Protein AF-A0A9N9CMA2-F1 (afdb_monomer)

Solvent-accessible surface area (backbone atoms only — not comparable to full-atom values): 17263 Å² total; per-residue (Å²): 118,55,70,65,45,51,71,69,61,47,77,88,52,93,46,72,62,61,58,44,48,59,51,46,51,54,50,27,55,52,24,35,54,72,62,37,57,42,54,53,52,54,62,71,68,39,93,44,70,71,57,45,54,50,52,52,51,54,49,51,65,59,45,49,60,54,52,50,56,58,54,49,38,44,55,50,14,50,35,60,68,60,41,71,56,102,85,48,60,78,87,47,19,53,57,48,50,43,73,74,49,60,68,72,57,42,53,52,50,51,54,51,52,50,52,50,51,52,54,54,49,52,40,51,51,55,24,52,42,47,47,46,37,52,74,72,45,64,64,75,62,62,67,70,60,46,50,52,50,54,56,57,61,46,50,64,54,54,57,48,60,75,66,70,60,61,64,67,35,59,49,50,39,52,21,51,52,20,29,7,38,38,53,22,52,56,48,61,71,38,83,89,38,60,76,61,48,73,66,23,24,48,49,0,22,54,36,2,54,51,31,30,30,54,49,27,21,65,74,72,70,35,68,68,58,3,54,43,52,64,62,34,83,77,49,86,85,53,101,66,64,62,64,52,48,35,65,50,36,9,34,50,35,2,43,53,36,18,54,48,42,46,52,52,52,51,50,51,51,44,53,49,20,62,72,71,73,44,83,72,74,76,79,69,79,74,82,85,63,66,58,82,77,38,56,71,70,55,39,52,54,52,51,53,49,52,52,49,53,52,50,56,58,66,73,74,112

pLDDT: mean 84.32, std 12.14, range [39.25, 96.19]

Organism: NCBI:txid144539

Sequence (317 aa):
IDKHAIDESGLLKSTSLGWQLLYILAVAITFANFFHQGFWQRSFSSKNDRELYKSTIYASIMLFPTLFLIGVTGLLAVWAGLCCDENNVGAFAFFSLLAKLPDWVVGFVIILSVAMSCSAYDTLQSAMVSTMSNDLFQNKLPLSVIRITVFVINVPAVVLALKNVDVLRVFLIGDLVAAATMPPVMLGLADSLYFLNWFDSLIGSISGLLGIFIFGTIFYGNAKDGVNLIQLPDGLYIDDYSVLGAFIVAPVAAVLMTFGSFVARMGLLYVWAKYKREEFRFPEKQPLDSRKYAGEEFTMAAEESLRKDNVESSVVE

Mean predicted aligned error: 9.18 Å

InterPro domains:
  IPR038377 Sodium/glucose symporter superfamily [G3DSA:1.20.1730.10] (4-281)
  IPR050277 Sodium:Solute Symporter [PTHR48086] (15-276)

Foldseek 3Di:
DDPVLLVVVCPPPDDPLVVLCVVLVVLLVVLLCVVQQLNVVVLVPDPDPVRSVVVVVVCVVVVVVVCVVQVVLLVVLSSVVQADDPPGDSVCSNVSVLVPDDPVSNVVVVVVVVVVVVVVVVSNLVRQLCCCCCVVCNVVDDSVVSSVVSVVVCPVVVVVVVVVPDPQLVSLLSSLLSLQQRLLVVCCVDLVSLLQDPVLSVQLSVQLLVQQLVLQCVVVVHNVRSVCLSSVPVGSPDPDCSSSSSSVRRNVRSVVSSVVVSVVVLVVQVVVCVVVVHDRDRDDRDPPPPLVSDPPVVVVVVVVVVVVVVVVVVVVD

Radius of gyration: 25.38 Å; Cα contacts (8 Å, |Δi|>4): 264; chains: 1; bounding box: 70×38×87 Å

Secondary structure (DSSP, 8-state):
--HHHHHHH-TTS--HHHHHHHHHHHHHHHHHHHH-HHHHHHHHTSS-HHHHHHHHHHHHHHHHHHHHHHHHHHHHHHHTT-S-STT--GGGHHHHHHTTS-HHHHHHHHHHHHHHHHHHHHHHHHHHHHIIIIIISTT-S-HHHHHHHHHHHHHHHHHHHTTT--HHHHHHHHHHHHHHHHHHHHHTT-GGGTT--HHHHHHHHHHHHHHHHHHHHHHHSSHHHHHHHHT-TT-S--SSSHHHHHHHHHHHHHHHHHHHHHHHHHHHHHHHHHHHTPPP-PPP-----GGGTS-HHHHHHHHHHHHHHHHHHHT--

Structure (mmCIF, N/CA/C/O backbone):
data_AF-A0A9N9CMA2-F1
#
_entry.id   AF-A0A9N9CMA2-F1
#
loop_
_atom_site.group_PDB
_atom_site.id
_atom_site.type_symbol
_atom_site.label_atom_id
_atom_site.label_alt_id
_atom_site.label_comp_id
_atom_site.label_asym_id
_atom_site.label_entity_id
_atom_site.label_seq_id
_atom_site.pdbx_PDB_ins_code
_atom_site.Cartn_x
_atom_site.Cartn_y
_atom_site.Cartn_z
_atom_site.occupancy
_atom_site.B_iso_or_equiv
_atom_site.auth_seq_id
_atom_site.auth_comp_id
_atom_site.auth_asym_id
_atom_site.auth_atom_id
_atom_site.pdbx_PDB_model_num
ATOM 1 N N . ILE A 1 1 ? 23.825 6.738 -28.702 1.00 62.22 1 ILE A N 1
ATOM 2 C CA . ILE A 1 1 ? 22.383 7.035 -28.561 1.00 62.22 1 ILE A CA 1
ATOM 3 C C . ILE A 1 1 ? 22.010 7.888 -29.752 1.00 62.22 1 ILE A C 1
ATOM 5 O O . ILE A 1 1 ? 22.639 8.926 -29.945 1.00 62.22 1 ILE A O 1
ATOM 9 N N . ASP A 1 2 ? 21.098 7.398 -30.582 1.00 67.56 2 ASP A N 1
ATOM 10 C CA . ASP A 1 2 ? 20.570 8.175 -31.697 1.00 67.56 2 ASP A CA 1
ATOM 11 C C . ASP A 1 2 ? 19.656 9.278 -31.142 1.00 67.56 2 ASP A C 1
ATOM 13 O O . ASP A 1 2 ? 18.797 9.011 -30.304 1.00 67.56 2 ASP A O 1
ATOM 17 N N . LYS A 1 3 ? 19.870 10.531 -31.557 1.00 73.19 3 LYS A N 1
ATOM 18 C CA . LYS A 1 3 ? 19.060 11.663 -31.086 1.00 73.19 3 LYS A CA 1
ATOM 19 C C . LYS A 1 3 ? 17.650 11.633 -31.675 1.00 73.19 3 LYS A C 1
ATOM 21 O O . LYS A 1 3 ? 16.733 12.112 -31.018 1.00 73.19 3 LYS A O 1
ATOM 26 N N . HIS A 1 4 ? 17.465 11.029 -32.850 1.00 70.44 4 HIS A N 1
ATOM 27 C CA . HIS A 1 4 ? 16.141 10.864 -33.450 1.00 70.44 4 HIS A CA 1
ATOM 28 C C . HIS A 1 4 ? 15.263 9.902 -32.640 1.00 70.44 4 HIS A C 1
ATOM 30 O O . HIS A 1 4 ? 14.090 10.192 -32.418 1.00 70.44 4 HIS A O 1
ATOM 36 N N . ALA A 1 5 ? 15.853 8.844 -32.073 1.00 70.00 5 ALA A N 1
ATOM 37 C CA . ALA A 1 5 ? 15.146 7.903 -31.202 1.00 70.00 5 ALA A CA 1
ATOM 38 C C . ALA A 1 5 ? 14.601 8.558 -29.915 1.00 70.00 5 ALA A C 1
ATOM 40 O O . ALA A 1 5 ? 13.604 8.100 -29.360 1.00 70.00 5 ALA A O 1
ATOM 41 N N . ILE A 1 6 ? 15.221 9.645 -29.438 1.00 75.56 6 ILE A N 1
ATOM 42 C CA . ILE A 1 6 ? 14.747 10.382 -28.257 1.00 75.56 6 ILE A CA 1
ATOM 43 C C . ILE A 1 6 ? 13.432 11.099 -28.580 1.00 75.56 6 ILE A C 1
ATOM 45 O O . ILE A 1 6 ? 12.447 10.925 -27.857 1.00 75.56 6 ILE A O 1
ATOM 49 N N . ASP A 1 7 ? 13.397 11.855 -29.678 1.00 74.00 7 ASP A N 1
ATOM 50 C CA . ASP A 1 7 ? 12.218 12.630 -30.082 1.00 74.00 7 ASP A CA 1
ATOM 51 C C . ASP A 1 7 ? 11.064 11.733 -30.565 1.00 74.00 7 ASP A C 1
ATOM 53 O O . ASP A 1 7 ? 9.896 12.026 -30.280 1.00 74.00 7 ASP A O 1
ATOM 57 N N . GLU A 1 8 ? 11.383 10.619 -31.234 1.00 74.56 8 GLU A N 1
ATOM 58 C CA . GLU A 1 8 ? 10.409 9.615 -31.686 1.00 74.56 8 GLU A CA 1
ATOM 59 C C . GLU A 1 8 ? 9.805 8.812 -30.529 1.00 74.56 8 GLU A C 1
ATOM 61 O O . GLU A 1 8 ? 8.614 8.510 -30.565 1.00 74.56 8 GLU A O 1
ATOM 66 N N . SER A 1 9 ? 10.575 8.530 -29.468 1.00 74.00 9 SER A N 1
ATOM 67 C CA . SER A 1 9 ? 10.080 7.748 -28.323 1.00 74.00 9 SER A CA 1
ATOM 68 C C . SER A 1 9 ? 8.903 8.400 -27.593 1.00 74.00 9 SER A C 1
ATOM 70 O O . SER A 1 9 ? 8.149 7.721 -26.902 1.00 74.00 9 SER A O 1
ATOM 72 N N . GLY A 1 10 ? 8.768 9.730 -27.673 1.00 77.62 10 GLY A N 1
ATOM 73 C CA . GLY A 1 10 ? 7.720 10.473 -26.971 1.00 77.62 10 GLY A CA 1
ATOM 74 C C . GLY A 1 10 ? 7.803 10.426 -25.437 1.00 77.62 10 GLY A C 1
ATOM 75 O O . GLY A 1 10 ? 6.968 11.044 -24.786 1.00 77.62 10 GLY A O 1
ATOM 76 N N . LEU A 1 11 ? 8.815 9.777 -24.849 1.00 78.88 11 LEU A N 1
ATOM 77 C CA . LEU A 1 11 ? 8.939 9.551 -23.399 1.00 78.88 11 LEU A CA 1
ATOM 78 C C . LEU A 1 11 ? 9.137 10.837 -22.583 1.00 78.88 11 LEU A C 1
ATOM 80 O O . LEU A 1 11 ? 8.865 10.861 -21.386 1.00 78.88 11 LEU A O 1
ATOM 84 N N . LEU A 1 12 ? 9.607 11.910 -23.225 1.00 81.94 12 LEU A N 1
ATOM 85 C CA . LEU A 1 12 ? 9.755 13.235 -22.610 1.00 81.94 12 LEU A CA 1
ATOM 86 C C . LEU A 1 12 ? 8.483 14.091 -22.718 1.00 81.94 12 LEU A C 1
ATOM 88 O O . LEU A 1 12 ? 8.422 15.179 -22.144 1.00 81.94 12 LEU A O 1
ATOM 92 N N . LYS A 1 13 ? 7.478 13.640 -23.476 1.00 83.88 13 LYS A N 1
ATOM 93 C CA . LYS A 1 13 ? 6.216 14.363 -23.649 1.00 83.88 13 LYS A CA 1
ATOM 94 C C . LYS A 1 13 ? 5.262 14.014 -22.512 1.00 83.88 13 LYS A C 1
ATOM 96 O O . LYS A 1 13 ? 5.293 12.923 -21.951 1.00 83.88 13 LYS A O 1
ATOM 101 N N . SER A 1 14 ? 4.382 14.954 -22.184 1.00 83.75 14 SER A N 1
ATOM 102 C CA . SER A 1 14 ? 3.327 14.699 -21.208 1.00 83.75 14 SER A CA 1
ATOM 103 C C . SER A 1 14 ? 2.318 13.701 -21.778 1.00 83.75 14 SER A C 1
ATOM 105 O O . SER A 1 14 ? 1.803 13.897 -22.878 1.00 83.75 14 SER A O 1
ATOM 107 N N . THR A 1 15 ? 2.028 12.649 -21.017 1.00 85.56 15 THR A N 1
ATOM 108 C CA . THR A 1 15 ? 1.013 11.644 -21.346 1.00 85.56 15 THR A CA 1
ATOM 109 C C . THR A 1 15 ? -0.016 11.573 -20.224 1.00 85.56 15 THR A C 1
ATOM 111 O O . THR A 1 15 ? 0.307 11.824 -19.060 1.00 85.56 15 THR A O 1
ATOM 114 N N . SER A 1 16 ? -1.269 11.233 -20.554 1.00 84.19 16 SER A N 1
ATOM 115 C CA . SER A 1 16 ? -2.290 11.036 -19.516 1.00 84.19 16 SER A CA 1
ATOM 116 C C . SER A 1 16 ? -1.855 9.931 -18.557 1.00 84.19 16 SER A C 1
ATOM 118 O O . SER A 1 16 ? -1.875 10.156 -17.352 1.00 84.19 16 SER A O 1
ATOM 120 N N . LEU A 1 17 ? -1.365 8.807 -19.089 1.00 84.19 17 LEU A N 1
ATOM 121 C CA . LEU A 1 17 ? -0.842 7.689 -18.310 1.00 84.19 17 LEU A CA 1
ATOM 122 C C . LEU A 1 17 ? 0.245 8.127 -17.317 1.00 84.19 17 LEU A C 1
ATOM 124 O O . LEU A 1 17 ? 0.164 7.780 -16.146 1.00 84.19 17 LEU A O 1
ATOM 128 N N . GLY A 1 18 ? 1.210 8.960 -17.727 1.00 85.12 18 GLY A N 1
ATOM 129 C CA . GLY A 1 18 ? 2.258 9.460 -16.829 1.00 85.12 18 GLY A CA 1
ATOM 130 C C . GLY A 1 18 ? 1.708 10.202 -15.605 1.00 85.12 18 GLY A C 1
ATOM 131 O O . GLY A 1 18 ? 2.177 9.988 -14.487 1.00 85.12 18 GLY A O 1
ATOM 132 N N . TRP A 1 19 ? 0.666 11.018 -15.787 1.00 87.88 19 TRP A N 1
ATOM 133 C CA . TRP A 1 19 ? -0.013 11.688 -14.673 1.00 87.88 19 TRP A CA 1
ATOM 134 C C . TRP A 1 19 ? -0.803 10.722 -13.790 1.00 87.88 19 TRP A C 1
ATOM 136 O O . TRP A 1 19 ? -0.801 10.879 -12.569 1.00 87.88 19 TRP A O 1
ATOM 146 N N . GLN A 1 20 ? -1.446 9.711 -14.383 1.00 89.50 20 GLN A N 1
ATOM 147 C CA . GLN A 1 20 ? -2.133 8.670 -13.616 1.00 89.50 20 GLN A CA 1
ATOM 148 C C . GLN A 1 20 ? -1.145 7.896 -12.737 1.00 89.50 20 GLN A C 1
ATOM 150 O O . GLN A 1 20 ? -1.389 7.729 -11.545 1.00 89.50 20 GLN A O 1
ATOM 155 N N . LEU A 1 21 ? 0.001 7.495 -13.295 1.00 87.38 21 LEU A N 1
ATOM 156 C CA . LEU A 1 21 ? 1.060 6.781 -12.579 1.00 87.38 21 LEU A CA 1
ATOM 157 C C . LEU A 1 21 ? 1.616 7.591 -11.407 1.00 87.38 21 LEU A C 1
ATOM 159 O O . LEU A 1 21 ? 1.861 7.025 -10.346 1.00 87.38 21 LEU A O 1
ATOM 163 N N . LEU A 1 22 ? 1.779 8.908 -11.571 1.00 90.00 22 LEU A N 1
ATOM 164 C CA . LEU A 1 22 ? 2.262 9.786 -10.503 1.00 90.00 22 LEU A CA 1
ATOM 165 C C . LEU A 1 22 ? 1.341 9.744 -9.275 1.00 90.00 22 LEU A C 1
ATOM 167 O O . LEU A 1 22 ? 1.828 9.733 -8.145 1.00 90.00 22 LEU A O 1
ATOM 171 N N . TYR A 1 23 ? 0.025 9.666 -9.489 1.00 90.81 23 TYR A N 1
ATOM 172 C CA . TYR A 1 23 ? -0.939 9.473 -8.408 1.00 90.81 23 TYR A CA 1
ATOM 173 C C . TYR A 1 23 ? -0.953 8.027 -7.895 1.00 90.81 23 TYR A C 1
ATOM 175 O O . TYR A 1 23 ? -0.784 7.806 -6.695 1.00 90.81 23 TYR A O 1
ATOM 183 N N . ILE A 1 24 ? -1.133 7.047 -8.791 1.00 90.94 24 ILE A N 1
ATOM 184 C CA . ILE A 1 24 ? -1.293 5.628 -8.440 1.00 90.94 24 ILE A CA 1
ATOM 185 C C . ILE A 1 24 ? -0.098 5.144 -7.622 1.00 90.94 24 ILE A C 1
ATOM 187 O O . ILE A 1 24 ? -0.291 4.602 -6.540 1.00 90.94 24 ILE A O 1
ATOM 191 N N . LEU A 1 25 ? 1.130 5.394 -8.088 1.00 90.00 25 LEU A N 1
ATOM 192 C CA . LEU A 1 25 ? 2.344 4.946 -7.404 1.00 90.00 25 LEU A CA 1
ATOM 193 C C . LEU A 1 25 ? 2.514 5.622 -6.044 1.00 90.00 25 LEU A C 1
ATOM 195 O O . LEU A 1 25 ? 2.912 4.963 -5.089 1.00 90.00 25 LEU A O 1
ATOM 199 N N . ALA A 1 26 ? 2.185 6.911 -5.921 1.00 92.12 26 ALA A N 1
ATOM 200 C CA . ALA A 1 26 ? 2.264 7.602 -4.638 1.00 92.12 26 ALA A CA 1
ATOM 201 C C . ALA A 1 26 ? 1.298 6.989 -3.614 1.00 92.12 26 ALA A C 1
ATOM 203 O O . ALA A 1 26 ? 1.696 6.719 -2.480 1.00 92.12 26 ALA A O 1
ATOM 204 N N . VAL A 1 27 ? 0.053 6.720 -4.016 1.00 92.19 27 VAL A N 1
ATOM 205 C CA . VAL A 1 27 ? -0.958 6.084 -3.160 1.00 92.19 27 VAL A CA 1
ATOM 206 C C . VAL A 1 27 ? -0.557 4.648 -2.814 1.00 92.19 27 VAL A C 1
ATOM 208 O O . VAL A 1 27 ? -0.531 4.292 -1.635 1.00 92.19 27 VAL A O 1
ATOM 211 N N . ALA A 1 28 ? -0.194 3.858 -3.825 1.00 92.00 28 ALA A N 1
ATOM 212 C CA . ALA A 1 28 ? 0.232 2.468 -3.709 1.00 92.00 28 ALA A CA 1
ATOM 213 C C . ALA A 1 28 ? 1.400 2.314 -2.729 1.00 92.00 28 ALA A C 1
ATOM 215 O O . ALA A 1 28 ? 1.257 1.666 -1.696 1.00 92.00 28 ALA A O 1
ATOM 216 N N . ILE A 1 29 ? 2.519 2.997 -2.992 1.00 91.31 29 ILE A N 1
ATOM 217 C CA . ILE A 1 29 ? 3.733 2.922 -2.171 1.00 91.31 29 ILE A CA 1
ATOM 218 C C . ILE A 1 29 ? 3.452 3.401 -0.744 1.00 91.31 29 ILE A C 1
ATOM 220 O O . ILE A 1 29 ? 3.931 2.796 0.214 1.00 91.31 29 ILE A O 1
ATOM 224 N N . THR A 1 30 ? 2.665 4.468 -0.572 1.00 92.94 30 THR A N 1
ATOM 225 C CA . THR A 1 30 ? 2.339 4.989 0.763 1.00 92.94 30 THR A CA 1
ATOM 226 C C . THR A 1 30 ? 1.597 3.948 1.594 1.00 92.94 30 THR A C 1
ATOM 228 O O . THR A 1 30 ? 2.048 3.600 2.686 1.00 92.94 30 THR A O 1
ATOM 231 N N . PHE A 1 31 ? 0.485 3.412 1.087 1.00 93.81 31 PHE A N 1
ATOM 232 C CA . PHE A 1 31 ? -0.314 2.459 1.854 1.00 93.81 31 PHE A CA 1
ATOM 233 C C . PHE A 1 31 ? 0.348 1.086 1.968 1.00 93.81 31 PHE A C 1
ATOM 235 O O . PHE A 1 31 ? 0.239 0.465 3.024 1.00 93.81 31 PHE A O 1
ATOM 242 N N . ALA A 1 32 ? 1.098 0.642 0.959 1.00 92.75 32 ALA A N 1
ATOM 243 C CA . ALA A 1 32 ? 1.895 -0.579 1.041 1.00 92.75 32 ALA A CA 1
ATOM 244 C C . ALA A 1 32 ? 2.974 -0.483 2.132 1.00 92.75 32 ALA A C 1
ATOM 246 O O . ALA A 1 32 ? 3.137 -1.414 2.922 1.00 92.75 32 ALA A O 1
ATOM 247 N N . ASN A 1 33 ? 3.656 0.663 2.252 1.00 92.19 33 ASN A N 1
ATOM 248 C CA . ASN A 1 33 ? 4.622 0.889 3.330 1.00 92.19 33 ASN A CA 1
ATOM 249 C C . ASN A 1 33 ? 3.955 0.872 4.714 1.00 92.19 33 ASN A C 1
ATOM 251 O O . ASN A 1 33 ? 4.509 0.284 5.641 1.00 92.19 33 ASN A O 1
ATOM 255 N N . PHE A 1 34 ? 2.761 1.460 4.856 1.00 92.00 34 PHE A N 1
ATOM 256 C CA . PHE A 1 34 ? 1.993 1.388 6.106 1.00 92.00 34 PHE A CA 1
ATOM 257 C C . PHE A 1 34 ? 1.488 -0.023 6.425 1.00 92.00 34 PHE A C 1
ATOM 259 O O . PHE A 1 34 ? 1.388 -0.376 7.597 1.00 92.00 34 PHE A O 1
ATOM 266 N N . PHE A 1 35 ? 1.203 -0.839 5.411 1.00 91.62 35 PHE A N 1
ATOM 267 C CA . PHE A 1 35 ? 0.798 -2.233 5.587 1.00 91.62 35 PHE A CA 1
ATOM 268 C C . PHE A 1 35 ? 1.957 -3.125 6.065 1.00 91.62 35 PHE A C 1
ATOM 270 O O . PHE A 1 35 ? 1.752 -4.158 6.703 1.00 91.62 35 PHE A O 1
ATOM 277 N N . HIS A 1 36 ? 3.199 -2.743 5.767 1.00 91.12 36 HIS A N 1
ATOM 278 C CA . HIS A 1 36 ? 4.358 -3.596 5.979 1.00 91.12 36 HIS A CA 1
ATOM 279 C C . HIS A 1 36 ? 4.860 -3.575 7.437 1.00 91.12 36 HIS A C 1
ATOM 281 O O . HIS A 1 36 ? 5.634 -2.704 7.842 1.00 91.12 36 HIS A O 1
ATOM 287 N N . GLN A 1 37 ? 4.532 -4.617 8.212 1.00 92.12 37 GLN A N 1
ATOM 288 C CA . GLN A 1 37 ? 4.923 -4.749 9.628 1.00 92.12 37 GLN A CA 1
ATOM 289 C C . GLN A 1 37 ? 6.434 -4.587 9.884 1.00 92.12 37 GLN A C 1
ATOM 291 O O . GLN A 1 37 ? 6.845 -4.010 10.890 1.00 92.12 37 GLN A O 1
ATOM 296 N N . GLY A 1 38 ? 7.289 -5.042 8.963 1.00 92.75 38 GLY A N 1
ATOM 297 C CA . GLY A 1 38 ? 8.744 -4.889 9.097 1.00 92.75 38 GLY A CA 1
ATOM 298 C C . GLY A 1 38 ? 9.223 -3.430 9.185 1.00 92.75 38 GLY A C 1
ATOM 299 O O . GLY A 1 38 ? 10.224 -3.159 9.845 1.00 92.75 38 GLY A O 1
ATOM 300 N N . PHE A 1 39 ? 8.511 -2.471 8.580 1.00 91.88 39 PHE A N 1
ATOM 301 C CA . PHE A 1 39 ? 8.859 -1.053 8.713 1.00 91.88 39 PHE A CA 1
ATOM 302 C C . PHE A 1 39 ? 8.415 -0.484 10.055 1.00 91.88 39 PHE A C 1
ATOM 304 O O . PHE A 1 39 ? 9.189 0.238 10.682 1.00 91.88 39 PHE A O 1
ATOM 311 N N . TRP A 1 40 ? 7.246 -0.889 10.554 1.00 91.94 40 TRP A N 1
ATOM 312 C CA . TRP A 1 40 ? 6.811 -0.553 11.910 1.00 91.94 40 TRP A CA 1
ATOM 313 C C . TRP A 1 40 ? 7.804 -1.031 12.963 1.00 91.94 40 TRP A C 1
ATOM 315 O O . TRP A 1 40 ? 8.195 -0.251 13.826 1.00 91.94 40 TRP A O 1
ATOM 325 N N . GLN A 1 41 ? 8.293 -2.268 12.856 1.00 92.44 41 GLN A N 1
ATOM 326 C CA . GLN A 1 41 ? 9.318 -2.790 13.764 1.00 92.44 41 GLN A CA 1
ATOM 327 C C . GLN A 1 41 ? 10.580 -1.921 13.779 1.00 92.44 41 GLN A C 1
ATOM 329 O O . GLN A 1 41 ? 11.098 -1.613 14.849 1.00 92.44 41 GLN A O 1
ATOM 334 N N . ARG A 1 42 ? 11.055 -1.478 12.607 1.00 91.56 42 ARG A N 1
ATOM 335 C CA . ARG A 1 42 ? 12.217 -0.582 12.513 1.00 91.56 42 ARG A CA 1
ATOM 336 C C . ARG A 1 42 ? 11.936 0.766 13.171 1.00 91.56 42 ARG A C 1
ATOM 338 O O . ARG A 1 42 ? 12.769 1.233 13.946 1.00 91.56 42 ARG A O 1
ATOM 345 N N . SER A 1 43 ? 10.763 1.349 12.933 1.00 91.88 43 SER A N 1
ATOM 346 C CA . SER A 1 43 ? 10.367 2.615 13.556 1.00 91.88 43 SER A CA 1
ATOM 347 C C . SER A 1 43 ? 10.254 2.503 15.077 1.00 91.88 43 SER A C 1
ATOM 349 O O . SER A 1 43 ? 10.801 3.344 15.788 1.00 91.88 43 SER A O 1
ATOM 351 N N . PHE A 1 44 ? 9.636 1.439 15.595 1.00 89.62 44 PHE A N 1
ATOM 352 C CA . PHE A 1 44 ? 9.505 1.205 17.038 1.00 89.62 44 PHE A CA 1
ATOM 353 C C . PHE A 1 44 ? 10.814 0.785 17.715 1.00 89.62 44 PHE A C 1
ATOM 355 O O . PHE A 1 44 ? 10.981 1.015 18.907 1.00 89.62 44 PHE A O 1
ATOM 362 N N . SER A 1 45 ? 11.769 0.222 16.969 1.00 90.44 45 SER A N 1
ATOM 363 C CA . SER A 1 45 ? 13.123 -0.061 17.469 1.00 90.44 45 SER A CA 1
ATOM 364 C C . SER A 1 45 ? 14.033 1.173 17.524 1.00 90.44 45 SER A C 1
ATOM 366 O O . SER A 1 45 ? 15.177 1.083 17.976 1.00 90.44 45 SER A O 1
ATOM 368 N N . SER A 1 46 ? 13.561 2.325 17.038 1.00 91.44 46 SER A N 1
ATOM 369 C CA . SER A 1 46 ? 14.340 3.558 17.062 1.00 91.44 46 SER A CA 1
ATOM 370 C C . SER A 1 46 ? 14.556 4.051 18.495 1.00 91.44 46 SER A C 1
ATOM 372 O O . SER A 1 46 ? 13.720 3.889 19.380 1.00 91.44 46 SER A O 1
ATOM 374 N N . LYS A 1 47 ? 15.712 4.677 18.738 1.00 89.81 47 LYS A N 1
ATOM 375 C CA . LYS A 1 47 ? 16.095 5.145 20.078 1.00 89.81 47 LYS A CA 1
ATOM 376 C C . LYS A 1 47 ? 15.146 6.218 20.629 1.00 89.81 47 LYS A C 1
ATOM 378 O O . LYS A 1 47 ? 14.944 6.291 21.836 1.00 89.81 47 LYS A O 1
ATOM 383 N N . ASN A 1 48 ? 14.684 7.117 19.765 1.00 94.25 48 ASN A N 1
ATOM 384 C CA . ASN A 1 48 ? 13.730 8.184 20.060 1.00 94.25 48 ASN A CA 1
ATOM 385 C C . ASN A 1 48 ? 13.228 8.806 18.748 1.00 94.25 48 ASN A C 1
ATOM 387 O O . ASN A 1 48 ? 13.859 8.653 17.698 1.00 94.25 48 ASN A O 1
ATOM 391 N N . ASP A 1 49 ? 12.158 9.595 18.841 1.00 93.94 49 ASP A N 1
ATOM 392 C CA . ASP A 1 49 ? 11.522 10.251 17.695 1.00 93.94 49 ASP A CA 1
ATOM 393 C C . ASP A 1 49 ? 12.500 11.105 16.884 1.00 93.94 49 ASP A C 1
ATOM 395 O O . ASP A 1 49 ? 12.493 11.084 15.655 1.00 93.94 49 ASP A O 1
ATOM 399 N N . ARG A 1 50 ? 13.403 11.837 17.548 1.00 95.50 50 ARG A N 1
ATOM 400 C CA . ARG A 1 50 ? 14.370 12.702 16.858 1.00 95.50 50 ARG A CA 1
ATOM 401 C C . ARG A 1 50 ? 15.290 11.901 15.937 1.00 95.50 50 ARG A C 1
ATOM 403 O O . ARG A 1 50 ? 15.562 12.342 14.820 1.00 95.50 50 ARG A O 1
ATOM 410 N N . GLU A 1 51 ? 15.789 10.760 16.399 1.00 95.12 51 GLU A N 1
ATOM 411 C CA . GLU A 1 51 ? 16.633 9.880 15.590 1.00 95.12 51 GLU A CA 1
ATOM 412 C C . GLU A 1 51 ? 15.822 9.153 14.506 1.00 95.12 51 GLU A C 1
ATOM 414 O O . GLU A 1 51 ? 16.322 8.980 13.392 1.00 95.12 51 GLU A O 1
ATOM 419 N N . LEU A 1 52 ? 14.549 8.828 14.761 1.00 94.38 52 LEU A N 1
ATOM 420 C CA . LEU A 1 52 ? 13.634 8.301 13.743 1.00 94.38 52 LEU A CA 1
ATOM 421 C C . LEU A 1 52 ? 13.433 9.288 12.580 1.00 94.38 52 LEU A C 1
ATOM 423 O O . LEU A 1 52 ? 13.611 8.924 11.416 1.00 94.38 52 LEU A O 1
ATOM 427 N N . TYR A 1 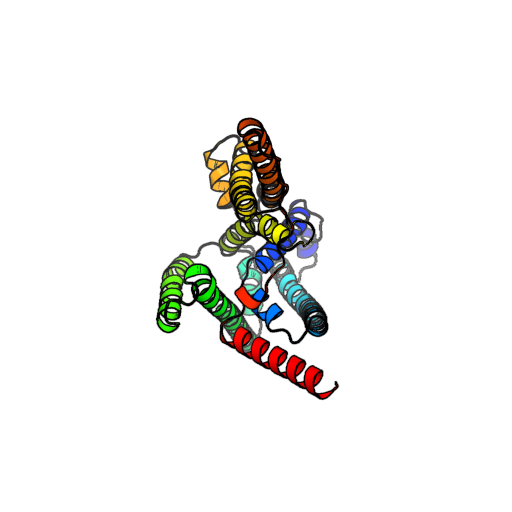53 ? 13.139 10.558 12.872 1.00 95.56 53 TYR A N 1
ATOM 428 C CA . TYR A 1 53 ? 12.965 11.579 11.834 1.00 95.56 53 TYR A CA 1
ATOM 429 C C . TYR A 1 53 ? 14.251 11.811 11.037 1.00 95.56 53 TYR A C 1
ATOM 431 O O . TYR A 1 53 ? 14.226 11.817 9.806 1.00 95.56 53 TYR A O 1
ATOM 439 N N . LYS A 1 54 ? 15.395 11.961 11.718 1.00 95.81 54 LYS A N 1
ATOM 440 C CA . LYS A 1 54 ? 16.687 12.153 11.040 1.00 95.81 54 LYS A CA 1
ATOM 441 C C . LYS A 1 54 ? 17.033 10.977 10.134 1.00 95.81 54 LYS A C 1
ATOM 443 O O . LYS A 1 54 ? 17.388 11.195 8.980 1.00 95.81 54 LYS A O 1
ATOM 448 N N . SER A 1 55 ? 16.942 9.748 10.643 1.00 94.19 55 SER A N 1
ATOM 449 C CA . SER A 1 55 ? 17.273 8.545 9.869 1.00 94.19 55 SER A CA 1
ATOM 450 C C . SER A 1 55 ? 16.375 8.394 8.642 1.00 94.19 55 SER A C 1
ATOM 452 O O . SER A 1 55 ? 16.884 8.108 7.561 1.00 94.19 55 SER A O 1
ATOM 454 N N . THR A 1 56 ? 15.080 8.694 8.766 1.00 93.00 56 THR A N 1
ATOM 455 C CA . THR A 1 56 ? 14.134 8.684 7.639 1.00 93.00 56 THR A CA 1
ATOM 456 C C . THR A 1 56 ? 14.498 9.723 6.571 1.00 93.00 56 THR A C 1
ATOM 458 O O . THR A 1 56 ? 14.480 9.416 5.377 1.00 93.00 56 THR A O 1
ATOM 461 N N . ILE A 1 57 ? 14.893 10.937 6.975 1.00 95.88 57 ILE A N 1
ATOM 462 C CA . ILE A 1 57 ? 15.346 11.986 6.045 1.00 95.88 57 ILE A CA 1
ATOM 463 C C . ILE A 1 57 ? 16.630 11.556 5.329 1.00 95.88 57 ILE A C 1
ATOM 465 O O . ILE A 1 57 ? 16.698 11.630 4.102 1.00 95.88 57 ILE A O 1
ATOM 469 N N . TYR A 1 58 ? 17.631 11.065 6.065 1.00 95.50 58 TYR A N 1
ATOM 470 C CA . TYR A 1 58 ? 18.880 10.588 5.465 1.00 95.50 58 TYR A CA 1
ATOM 471 C C . TYR A 1 58 ? 18.644 9.424 4.498 1.00 95.50 58 TYR A C 1
ATOM 473 O O . TYR A 1 58 ? 19.190 9.433 3.395 1.00 95.50 58 TYR A O 1
ATOM 481 N N . ALA A 1 59 ? 17.797 8.462 4.871 1.00 92.88 59 ALA A N 1
ATOM 482 C CA . ALA A 1 59 ? 17.422 7.352 4.002 1.00 92.88 59 ALA A CA 1
ATOM 483 C C . ALA A 1 59 ? 16.736 7.848 2.721 1.00 92.88 59 ALA A C 1
ATOM 485 O O . ALA A 1 59 ? 17.098 7.409 1.634 1.00 92.88 59 ALA A O 1
ATOM 486 N N . SER A 1 60 ? 15.816 8.811 2.826 1.00 92.12 60 SER A N 1
ATOM 487 C CA . SER A 1 60 ? 15.109 9.384 1.670 1.00 92.12 60 SER A CA 1
ATOM 488 C C . SER A 1 60 ? 16.059 10.107 0.708 1.00 92.12 60 SER A C 1
ATOM 490 O O . SER A 1 60 ? 15.978 9.912 -0.504 1.00 92.12 60 SER A O 1
ATOM 492 N N . ILE A 1 61 ? 17.000 10.895 1.243 1.00 96.19 61 ILE A N 1
ATOM 493 C CA . ILE A 1 61 ? 18.014 11.608 0.449 1.00 96.19 61 ILE A CA 1
ATOM 494 C C . ILE A 1 61 ? 18.934 10.628 -0.282 1.00 96.19 61 ILE A C 1
ATOM 496 O O . ILE A 1 61 ? 19.296 10.887 -1.424 1.00 96.19 61 ILE A O 1
ATOM 500 N N . MET A 1 62 ? 19.309 9.515 0.354 1.00 94.31 62 MET A N 1
ATOM 501 C CA . MET A 1 62 ? 20.165 8.497 -0.266 1.00 94.31 62 MET A CA 1
ATOM 502 C C . MET A 1 62 ? 19.405 7.628 -1.271 1.00 94.31 62 MET A C 1
ATOM 504 O O . MET A 1 62 ? 19.965 7.241 -2.293 1.00 94.31 62 MET A O 1
ATOM 508 N N . LEU A 1 63 ? 18.126 7.350 -1.015 1.00 92.31 63 LEU A N 1
ATOM 509 C CA . LEU A 1 63 ? 17.289 6.524 -1.880 1.00 92.31 63 LEU A CA 1
ATOM 510 C C . LEU A 1 63 ? 16.947 7.229 -3.198 1.00 92.31 63 LEU A C 1
ATOM 512 O O . LEU A 1 63 ? 16.963 6.595 -4.252 1.00 92.31 63 LEU A O 1
ATOM 516 N N . PHE A 1 64 ? 16.670 8.536 -3.155 1.00 92.25 64 PHE A N 1
ATOM 517 C CA . PHE A 1 64 ? 16.294 9.318 -4.335 1.00 92.25 64 PHE A CA 1
ATOM 518 C C . PHE A 1 64 ? 17.278 9.195 -5.518 1.00 92.25 64 PHE A C 1
ATOM 520 O O . PHE A 1 64 ? 16.832 8.801 -6.597 1.00 92.25 64 PHE A O 1
ATOM 527 N N . PRO A 1 65 ? 18.593 9.471 -5.379 1.00 93.06 65 PRO A N 1
ATOM 528 C CA . PRO A 1 65 ? 19.530 9.358 -6.493 1.00 93.06 65 PRO A CA 1
ATOM 529 C C . PRO A 1 65 ? 19.660 7.917 -6.989 1.00 93.06 65 PRO A C 1
ATOM 531 O O . PRO A 1 65 ? 19.778 7.705 -8.191 1.00 93.06 65 PRO A O 1
ATOM 534 N N . THR A 1 66 ? 19.590 6.918 -6.105 1.00 89.88 66 THR A N 1
ATOM 535 C CA . THR A 1 66 ? 19.633 5.507 -6.509 1.00 89.88 66 THR A CA 1
ATOM 536 C C . THR A 1 66 ? 18.432 5.141 -7.377 1.00 89.88 66 THR A C 1
ATOM 538 O O . THR A 1 66 ? 18.613 4.599 -8.467 1.00 89.88 66 THR A O 1
ATOM 541 N N . LEU A 1 67 ? 17.214 5.482 -6.943 1.00 90.38 67 LEU A N 1
ATOM 542 C CA . LEU A 1 67 ? 15.999 5.231 -7.720 1.00 90.38 67 LEU A CA 1
ATOM 543 C C . LEU A 1 67 ? 15.980 6.032 -9.021 1.00 90.38 67 LEU A C 1
ATOM 545 O O . LEU A 1 67 ? 15.582 5.500 -10.052 1.00 90.38 67 LEU A O 1
ATOM 549 N N . PHE A 1 68 ? 16.451 7.280 -8.994 1.00 90.75 68 PHE A N 1
ATOM 550 C CA . PHE A 1 68 ? 16.561 8.108 -10.189 1.00 90.75 68 PHE A CA 1
ATOM 551 C C . PHE A 1 68 ? 17.509 7.482 -11.218 1.00 90.75 68 PHE A C 1
ATOM 553 O O . PHE A 1 68 ? 17.138 7.329 -12.378 1.00 90.75 68 PHE A O 1
ATOM 560 N N . LEU A 1 69 ? 18.707 7.059 -10.799 1.00 89.25 69 LEU A N 1
ATOM 561 C CA . LEU A 1 69 ? 19.682 6.430 -11.691 1.00 89.25 69 LEU A CA 1
ATOM 562 C C . LEU A 1 69 ? 19.150 5.123 -12.281 1.00 89.25 69 LEU A C 1
ATOM 564 O O . LEU A 1 69 ? 19.237 4.934 -13.493 1.00 89.25 69 LEU A O 1
ATOM 568 N N . ILE A 1 70 ? 18.562 4.252 -11.453 1.00 86.88 70 ILE A N 1
ATOM 569 C CA . ILE A 1 70 ? 17.960 2.995 -11.918 1.00 86.88 70 ILE A CA 1
ATOM 570 C C . ILE A 1 70 ? 16.786 3.286 -12.862 1.00 86.88 70 ILE A C 1
ATOM 572 O O . ILE A 1 70 ? 16.713 2.695 -13.934 1.00 86.88 70 ILE A O 1
ATOM 576 N N . GLY A 1 71 ? 15.912 4.238 -12.537 1.00 86.00 71 GLY A N 1
ATOM 577 C CA . GLY A 1 71 ? 14.778 4.615 -13.384 1.00 86.00 71 GLY A CA 1
ATOM 578 C C . GLY A 1 71 ? 15.201 5.145 -14.757 1.00 86.00 71 GLY A C 1
ATOM 579 O O . GLY A 1 71 ? 14.643 4.741 -15.777 1.00 86.00 71 GLY A O 1
ATOM 580 N N . VAL A 1 72 ? 16.246 5.980 -14.813 1.00 88.19 72 VAL A N 1
ATOM 581 C CA . VAL A 1 72 ? 16.788 6.510 -16.077 1.00 88.19 72 VAL A CA 1
ATOM 582 C C . VAL A 1 72 ? 17.339 5.399 -16.972 1.00 88.19 72 VAL A C 1
ATOM 584 O O . VAL A 1 72 ? 17.271 5.524 -18.194 1.00 88.19 72 VAL A O 1
ATOM 587 N N . THR A 1 73 ? 17.820 4.280 -16.418 1.00 87.12 73 THR A N 1
ATOM 588 C CA . THR A 1 73 ? 18.253 3.148 -17.257 1.00 87.12 73 THR A CA 1
ATOM 589 C C . THR A 1 73 ? 17.121 2.592 -18.124 1.00 87.12 73 THR A C 1
ATOM 591 O O . THR A 1 73 ? 17.376 2.219 -19.262 1.00 87.12 73 THR A O 1
ATOM 594 N N . GLY A 1 74 ? 15.866 2.617 -17.663 1.00 83.69 74 GLY A N 1
ATOM 595 C CA . GLY A 1 74 ? 14.722 2.211 -18.486 1.00 83.69 74 GLY A CA 1
ATOM 596 C C . GLY A 1 74 ? 14.577 3.084 -19.737 1.00 83.69 74 GLY A C 1
ATOM 597 O O . GLY A 1 74 ? 14.462 2.563 -20.843 1.00 83.69 74 GLY A O 1
ATOM 598 N N . LEU A 1 75 ? 14.688 4.408 -19.578 1.00 85.38 75 LEU A N 1
ATOM 599 C CA . LEU A 1 75 ? 14.674 5.367 -20.693 1.00 85.38 75 LEU A CA 1
ATOM 600 C C . LEU A 1 75 ? 15.849 5.126 -21.652 1.00 85.38 75 LEU A C 1
ATOM 602 O O . LEU A 1 75 ? 15.674 5.086 -22.868 1.00 85.38 75 LEU A O 1
ATOM 606 N N . LEU A 1 76 ? 17.050 4.924 -21.098 1.00 86.25 76 LEU A N 1
ATOM 607 C CA . LEU A 1 76 ? 18.257 4.661 -21.882 1.00 86.25 76 LEU A CA 1
ATOM 608 C C . LEU A 1 76 ? 18.162 3.358 -22.677 1.00 86.25 76 LEU A C 1
ATOM 610 O O . LEU A 1 76 ? 18.673 3.304 -23.791 1.00 86.25 76 LEU A O 1
ATOM 614 N N . ALA A 1 77 ? 17.517 2.326 -22.132 1.00 84.06 77 ALA A N 1
ATOM 615 C CA . ALA A 1 77 ? 17.331 1.054 -22.817 1.00 84.06 77 ALA A CA 1
ATOM 616 C C . ALA A 1 77 ? 16.466 1.230 -24.072 1.00 84.06 77 ALA A C 1
ATOM 618 O O . ALA A 1 77 ? 16.827 0.715 -25.133 1.00 84.06 77 ALA A O 1
ATOM 619 N N . VAL A 1 78 ? 15.393 2.027 -23.967 1.00 81.19 78 VAL A N 1
ATOM 620 C CA . VAL A 1 78 ? 14.505 2.352 -25.095 1.00 81.19 78 VAL A CA 1
ATOM 621 C C . VAL A 1 78 ? 15.258 3.171 -26.140 1.00 81.19 78 VAL A C 1
ATOM 623 O O . VAL A 1 78 ? 15.296 2.801 -27.309 1.00 81.19 78 VAL A O 1
ATOM 626 N N . TRP A 1 79 ? 15.935 4.248 -25.733 1.00 84.38 79 TRP A N 1
ATOM 627 C CA . TRP A 1 79 ? 16.681 5.108 -26.663 1.00 84.38 79 TRP A CA 1
ATOM 628 C C . TRP A 1 79 ? 17.905 4.436 -27.292 1.00 84.38 79 TRP A C 1
ATOM 630 O O . TRP A 1 79 ? 18.409 4.891 -28.320 1.00 84.38 79 TRP A O 1
ATOM 640 N N . ALA A 1 80 ? 18.420 3.375 -26.674 1.00 81.44 80 ALA A N 1
ATOM 641 C CA . ALA A 1 80 ? 19.484 2.556 -27.236 1.00 81.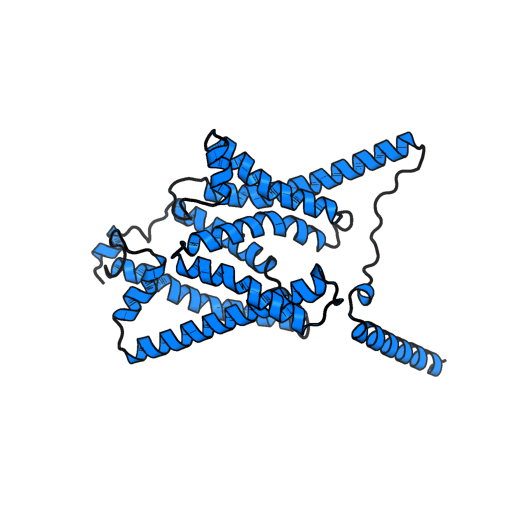44 80 ALA A CA 1
ATOM 642 C C . ALA A 1 80 ? 18.964 1.450 -28.171 1.00 81.44 80 ALA A C 1
ATOM 644 O O . ALA A 1 80 ? 19.787 0.765 -28.776 1.00 81.44 80 ALA A O 1
ATOM 645 N N . GLY A 1 81 ? 17.642 1.258 -28.279 1.00 77.50 81 GLY A N 1
ATOM 646 C CA . GLY A 1 81 ? 17.038 0.159 -29.038 1.00 77.50 81 GLY A CA 1
ATOM 647 C C . GLY A 1 81 ? 17.382 -1.221 -28.466 1.00 77.50 81 GLY A C 1
ATOM 648 O O . GLY A 1 81 ? 17.496 -2.187 -29.212 1.00 77.50 81 GLY A O 1
ATOM 649 N N . LEU A 1 82 ? 17.642 -1.305 -27.155 1.00 73.69 82 LEU A N 1
ATOM 650 C CA . LEU A 1 82 ? 18.072 -2.530 -26.463 1.00 73.69 82 LEU A CA 1
ATOM 651 C C . LEU A 1 82 ? 16.931 -3.234 -25.714 1.00 73.69 82 LEU A C 1
ATOM 653 O O . LEU A 1 82 ? 17.121 -4.330 -25.184 1.00 73.69 82 LEU A O 1
ATOM 657 N N . CYS A 1 83 ? 15.758 -2.612 -25.650 1.00 63.28 83 CYS A N 1
ATOM 658 C CA . CYS A 1 83 ? 14.524 -3.197 -25.142 1.00 63.28 83 CYS A CA 1
ATOM 659 C C . CYS A 1 83 ? 13.355 -2.865 -26.091 1.00 63.28 83 CYS A C 1
ATOM 661 O O . CYS A 1 83 ? 13.532 -2.076 -27.016 1.00 63.28 83 CYS A O 1
ATOM 663 N N . CYS A 1 84 ? 12.180 -3.459 -25.839 1.00 57.88 84 CYS A N 1
ATOM 664 C CA . CYS A 1 84 ? 10.919 -3.211 -26.562 1.00 57.88 84 CYS A CA 1
ATOM 665 C C . CYS A 1 84 ? 10.724 -3.908 -27.928 1.00 57.88 84 CYS A C 1
ATOM 667 O O . CYS A 1 84 ? 10.001 -3.386 -28.771 1.00 57.88 84 CYS A O 1
ATOM 669 N N . ASP A 1 85 ? 11.268 -5.114 -28.126 1.00 55.84 85 ASP A N 1
ATOM 670 C CA . ASP A 1 85 ? 10.675 -6.062 -29.091 1.00 55.84 85 ASP A CA 1
ATOM 671 C C . ASP A 1 85 ? 9.348 -6.621 -28.533 1.00 55.84 85 ASP A C 1
ATOM 673 O O . ASP A 1 85 ? 9.178 -6.651 -27.312 1.00 55.84 85 ASP A O 1
ATOM 677 N N . GLU A 1 86 ? 8.439 -7.123 -29.386 1.00 49.53 86 GLU A N 1
ATOM 678 C CA . GLU A 1 86 ? 7.092 -7.647 -29.029 1.00 49.53 86 GLU A CA 1
ATOM 679 C C . GLU A 1 86 ? 7.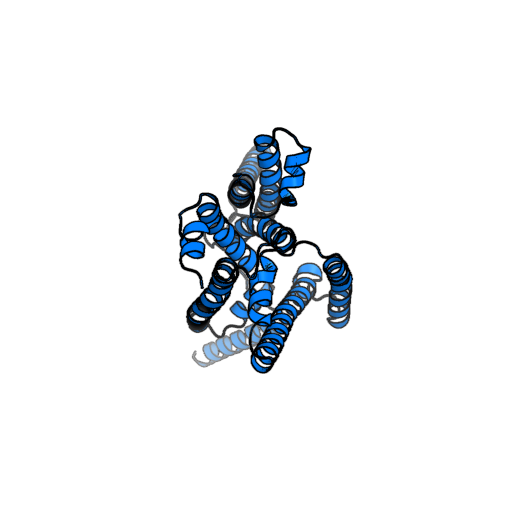060 -8.639 -27.843 1.00 49.53 86 GLU A C 1
ATOM 681 O O . GLU A 1 86 ? 6.018 -8.830 -27.223 1.00 49.53 86 GLU A O 1
ATOM 686 N N . ASN A 1 87 ? 8.198 -9.247 -27.491 1.00 47.69 8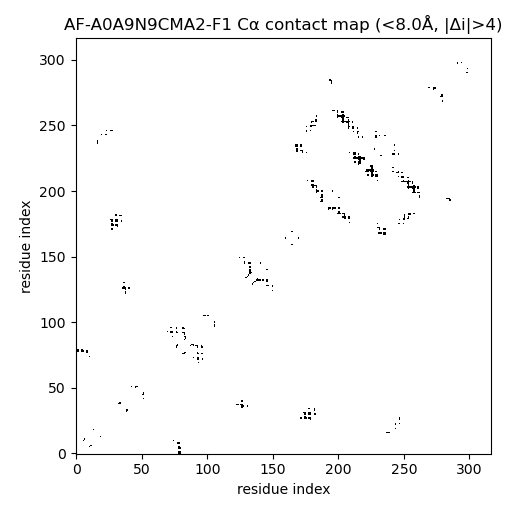7 ASN A N 1
ATOM 687 C CA . ASN A 1 87 ? 8.334 -10.229 -26.411 1.00 47.69 87 ASN A CA 1
ATOM 688 C C . ASN A 1 87 ? 9.018 -9.700 -25.133 1.00 47.69 87 ASN A C 1
ATOM 690 O O . ASN A 1 87 ? 9.201 -10.468 -24.187 1.00 47.69 87 ASN A O 1
ATOM 694 N N . ASN A 1 88 ? 9.458 -8.436 -25.088 1.00 50.31 88 ASN A N 1
ATOM 695 C CA . ASN A 1 88 ? 10.328 -7.930 -24.022 1.00 50.31 88 ASN A CA 1
ATOM 696 C C . ASN A 1 88 ? 9.579 -6.990 -23.063 1.00 50.31 88 ASN A C 1
ATOM 698 O O . ASN A 1 88 ? 9.348 -5.816 -23.349 1.00 50.31 88 ASN A O 1
ATOM 702 N N . VAL A 1 89 ? 9.218 -7.529 -21.896 1.00 58.69 89 VAL A N 1
ATOM 703 C CA . VAL A 1 89 ? 8.534 -6.818 -20.806 1.00 58.69 89 VAL A CA 1
ATOM 704 C C . VAL A 1 89 ? 9.437 -5.701 -20.270 1.00 58.69 89 VAL A C 1
ATOM 706 O O . VAL A 1 89 ? 10.613 -5.939 -19.986 1.00 58.69 89 VAL A O 1
ATOM 709 N N . GLY A 1 90 ? 8.898 -4.493 -20.065 1.00 64.19 90 GLY A N 1
ATOM 710 C CA . GLY A 1 90 ? 9.653 -3.331 -19.561 1.00 64.19 90 GLY A CA 1
ATOM 711 C C . GLY A 1 90 ? 10.442 -3.587 -18.264 1.00 64.19 90 GLY A C 1
ATOM 712 O O . GLY A 1 90 ? 11.464 -2.945 -18.027 1.00 64.19 90 GLY A O 1
ATOM 713 N N . ALA A 1 91 ? 10.043 -4.589 -17.473 1.00 66.75 91 ALA A N 1
ATOM 714 C CA . ALA A 1 91 ? 10.748 -5.057 -16.279 1.00 66.75 91 ALA A CA 1
ATOM 715 C C . ALA A 1 91 ? 12.194 -5.542 -16.539 1.00 66.75 91 ALA A C 1
ATOM 717 O O . ALA A 1 91 ? 13.030 -5.474 -15.639 1.00 66.75 91 ALA A O 1
ATOM 718 N N . PHE A 1 92 ? 12.521 -5.997 -17.755 1.00 74.56 92 PHE A N 1
ATOM 719 C CA . PHE A 1 92 ? 13.860 -6.497 -18.100 1.00 74.56 92 PHE A CA 1
ATOM 720 C C . PHE A 1 92 ? 14.792 -5.437 -18.703 1.00 74.56 92 PHE A C 1
ATOM 722 O O . PHE A 1 92 ? 15.969 -5.721 -18.928 1.00 74.56 92 PHE A O 1
ATOM 729 N N . ALA A 1 93 ? 14.315 -4.205 -18.914 1.00 79.56 93 ALA A N 1
ATOM 730 C CA . ALA A 1 93 ? 15.067 -3.144 -19.589 1.00 79.56 93 ALA A CA 1
ATOM 731 C C . ALA A 1 93 ? 16.440 -2.859 -18.943 1.00 79.56 93 ALA A C 1
ATOM 733 O O . ALA A 1 93 ? 17.442 -2.706 -19.645 1.00 79.56 93 ALA A O 1
ATOM 734 N N . PHE A 1 94 ? 16.507 -2.863 -17.607 1.00 83.62 94 PHE A N 1
ATOM 735 C CA . PHE A 1 94 ? 17.762 -2.707 -16.867 1.00 83.62 94 PHE A CA 1
ATOM 736 C C . PHE A 1 94 ? 18.762 -3.832 -17.172 1.00 83.62 94 PHE A C 1
ATOM 738 O O . PHE A 1 94 ? 19.940 -3.574 -17.421 1.00 83.62 94 PHE A O 1
ATOM 745 N N . PHE A 1 95 ? 18.298 -5.084 -17.193 1.00 82.56 95 PHE A N 1
ATOM 746 C CA . PHE A 1 95 ? 19.157 -6.245 -17.429 1.00 82.56 95 PHE A CA 1
ATOM 747 C C . PHE A 1 95 ? 19.646 -6.321 -18.878 1.00 82.56 95 PHE A C 1
ATOM 749 O O . PHE A 1 95 ? 20.794 -6.699 -19.108 1.00 82.56 95 PHE A O 1
ATOM 756 N N . SER A 1 96 ? 18.833 -5.884 -19.844 1.00 83.25 96 SER A N 1
ATOM 757 C CA . SER A 1 96 ? 19.255 -5.761 -21.245 1.00 83.25 96 SER A CA 1
ATOM 758 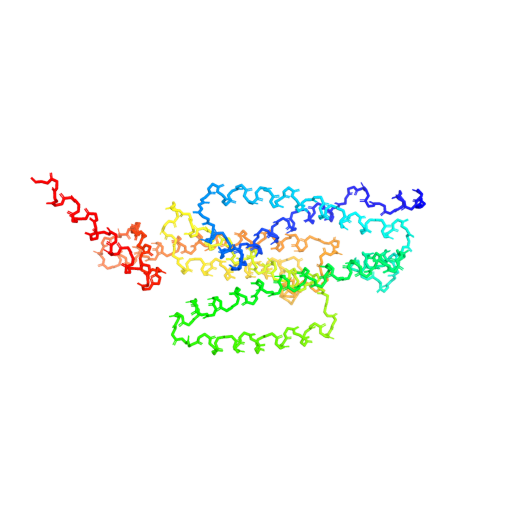C C . SER A 1 96 ? 20.420 -4.784 -21.420 1.00 83.25 96 SER A C 1
ATOM 760 O O . SER A 1 96 ? 21.346 -5.058 -22.184 1.00 83.25 96 SER A O 1
ATOM 762 N N . LEU A 1 97 ? 20.414 -3.664 -20.687 1.00 85.88 97 LEU A N 1
ATOM 763 C CA . LEU A 1 97 ? 21.545 -2.733 -20.655 1.00 85.88 97 LEU A CA 1
ATOM 764 C C . LEU A 1 97 ? 22.750 -3.317 -19.923 1.00 85.88 97 LEU A C 1
ATOM 766 O O . LEU A 1 97 ? 23.878 -3.197 -20.402 1.00 85.88 97 LEU A O 1
ATOM 770 N N . LEU A 1 98 ? 22.514 -3.962 -18.779 1.00 87.88 98 LEU A N 1
ATOM 771 C CA . LEU A 1 98 ? 23.568 -4.577 -17.978 1.00 87.88 98 LEU A CA 1
ATOM 772 C C . LEU A 1 98 ? 24.358 -5.606 -18.794 1.00 87.88 98 LEU A C 1
ATOM 774 O O . LEU A 1 98 ? 25.581 -5.618 -18.729 1.00 87.88 98 LEU A O 1
ATOM 778 N N . ALA A 1 99 ? 23.681 -6.393 -19.635 1.00 86.81 99 ALA A N 1
ATOM 779 C CA . ALA A 1 99 ? 24.302 -7.384 -20.514 1.00 86.81 99 ALA A CA 1
ATOM 780 C C . ALA A 1 99 ? 25.259 -6.793 -21.573 1.00 86.81 99 ALA A C 1
ATOM 782 O O . ALA A 1 99 ? 25.979 -7.541 -22.230 1.00 86.81 99 ALA A O 1
ATOM 783 N N . LYS A 1 100 ? 25.269 -5.467 -21.775 1.00 88.62 100 LYS A N 1
ATOM 784 C CA . LYS A 1 100 ? 26.217 -4.777 -22.667 1.00 88.62 100 LYS A CA 1
ATOM 785 C C . LYS A 1 100 ? 27.452 -4.236 -21.943 1.00 88.62 100 LYS A C 1
ATOM 787 O O . LYS A 1 100 ? 28.363 -3.740 -22.604 1.00 88.62 100 LYS A O 1
ATOM 792 N N . LEU A 1 101 ? 27.482 -4.291 -20.612 1.00 89.94 101 LEU A N 1
ATOM 793 C CA . LEU A 1 101 ? 28.603 -3.817 -19.804 1.00 89.94 101 LEU A CA 1
ATOM 794 C C . LEU A 1 101 ? 29.676 -4.908 -19.640 1.00 89.94 101 LEU A C 1
ATOM 796 O O . LEU A 1 101 ? 29.386 -6.086 -19.833 1.00 89.94 101 LEU A O 1
ATOM 800 N N . PRO A 1 102 ? 30.921 -4.541 -19.278 1.00 94.56 102 PRO A N 1
ATOM 801 C CA . PRO A 1 102 ? 31.982 -5.513 -19.025 1.00 94.56 102 PRO A CA 1
ATOM 802 C C . PRO A 1 102 ? 31.615 -6.513 -17.920 1.00 94.56 102 PRO A C 1
ATOM 804 O O . PRO A 1 102 ? 31.024 -6.124 -16.910 1.00 94.56 102 PRO A O 1
ATOM 807 N N . ASP A 1 103 ? 32.064 -7.763 -18.053 1.00 93.62 103 ASP A N 1
ATOM 808 C CA . ASP A 1 103 ? 31.709 -8.873 -17.151 1.00 93.62 103 ASP A CA 1
ATOM 809 C C . ASP A 1 103 ? 31.943 -8.575 -15.661 1.00 93.62 103 ASP A C 1
ATOM 811 O O . ASP A 1 103 ? 31.160 -8.991 -14.808 1.00 93.62 103 ASP A O 1
ATOM 815 N N . TRP A 1 104 ? 32.988 -7.811 -15.322 1.00 94.94 104 TRP A N 1
ATOM 816 C CA . TRP A 1 104 ? 33.269 -7.435 -13.933 1.00 94.94 104 TRP A CA 1
ATOM 817 C C . TRP A 1 104 ? 32.192 -6.510 -13.340 1.00 94.94 104 TRP A C 1
ATOM 819 O O . TRP A 1 104 ? 31.864 -6.629 -12.159 1.00 94.94 104 TRP A O 1
ATOM 829 N N . VAL A 1 105 ? 31.610 -5.620 -14.155 1.00 92.88 105 VAL A N 1
ATOM 830 C CA . VAL A 1 105 ? 30.502 -4.741 -13.748 1.00 92.88 105 VAL A CA 1
ATOM 831 C C . VAL A 1 105 ? 29.246 -5.573 -13.547 1.00 92.88 105 VAL A C 1
ATOM 833 O O . VAL A 1 105 ? 28.571 -5.434 -12.529 1.00 92.88 105 VAL A O 1
ATOM 836 N N . VAL A 1 106 ? 28.964 -6.476 -14.490 1.00 93.12 106 VAL A N 1
ATOM 837 C CA . VAL A 1 106 ? 27.822 -7.394 -14.417 1.00 93.12 106 VAL A CA 1
ATOM 838 C C . VAL A 1 106 ? 27.896 -8.239 -13.148 1.00 93.12 106 VAL A C 1
ATOM 840 O O . VAL A 1 106 ? 26.933 -8.281 -12.384 1.00 93.12 106 VAL A O 1
ATOM 843 N N . GLY A 1 107 ? 29.055 -8.843 -12.871 1.00 93.25 107 GLY A N 1
ATOM 844 C CA . GLY A 1 107 ? 29.279 -9.634 -11.663 1.00 93.25 107 GLY A CA 1
ATOM 845 C C . GLY A 1 107 ? 29.027 -8.837 -10.381 1.00 93.25 107 GLY A C 1
ATOM 846 O O . GLY A 1 107 ? 28.315 -9.306 -9.493 1.00 93.25 107 GLY A O 1
ATOM 847 N N . PHE A 1 108 ? 29.537 -7.605 -10.303 1.00 93.69 108 PHE A N 1
ATOM 848 C CA . PHE A 1 108 ? 29.312 -6.733 -9.148 1.00 93.69 108 PHE A CA 1
ATOM 849 C C . PHE A 1 108 ? 27.827 -6.383 -8.957 1.00 93.69 108 PHE A C 1
ATOM 851 O O . PHE A 1 108 ? 27.300 -6.492 -7.849 1.00 93.69 108 PHE A O 1
ATOM 858 N N . VAL A 1 109 ? 27.123 -6.022 -10.035 1.00 92.25 109 VAL A N 1
ATOM 859 C CA . VAL A 1 109 ? 25.690 -5.688 -9.989 1.00 92.25 109 VAL A CA 1
ATOM 860 C C . VAL A 1 109 ? 24.841 -6.897 -9.598 1.00 92.25 109 VAL A C 1
ATOM 862 O O . VAL A 1 109 ? 23.903 -6.743 -8.816 1.00 92.25 109 VAL A O 1
ATOM 865 N N . ILE A 1 110 ? 25.169 -8.102 -10.076 1.00 92.00 110 ILE A N 1
ATOM 866 C CA . ILE A 1 110 ? 24.467 -9.333 -9.685 1.00 92.00 110 ILE A CA 1
ATOM 867 C C . ILE A 1 110 ? 24.625 -9.583 -8.183 1.00 92.00 110 ILE A C 1
ATOM 869 O O . ILE A 1 110 ? 23.626 -9.821 -7.506 1.00 92.00 110 ILE A O 1
ATOM 873 N N . ILE A 1 111 ? 25.843 -9.470 -7.640 1.00 95.12 111 ILE A N 1
ATOM 874 C CA . ILE A 1 111 ? 26.088 -9.646 -6.199 1.00 95.12 111 ILE A CA 1
ATOM 875 C C . ILE A 1 111 ? 25.257 -8.648 -5.384 1.00 95.12 111 ILE A C 1
ATOM 877 O O . ILE A 1 111 ? 24.582 -9.047 -4.434 1.00 95.12 111 ILE A O 1
ATOM 881 N N . LEU A 1 112 ? 25.251 -7.369 -5.774 1.00 92.81 112 LEU A N 1
ATOM 882 C CA . LEU A 1 112 ? 24.444 -6.348 -5.101 1.00 92.81 112 LEU A CA 1
ATOM 883 C C . LEU A 1 112 ? 22.939 -6.619 -5.213 1.00 92.81 112 LEU A C 1
ATOM 885 O O . LEU A 1 112 ? 22.216 -6.457 -4.232 1.00 92.81 112 LEU A O 1
ATOM 889 N N . SER A 1 113 ? 22.466 -7.071 -6.374 1.00 90.62 113 SER A N 1
ATOM 890 C CA . SER A 1 113 ? 21.049 -7.382 -6.609 1.00 90.62 113 SER A CA 1
ATOM 891 C C . SER A 1 113 ? 20.579 -8.561 -5.755 1.00 90.62 113 SER A C 1
ATOM 893 O O . SER A 1 113 ? 19.492 -8.519 -5.172 1.00 90.62 113 SER A O 1
ATOM 895 N N . VAL A 1 114 ? 21.414 -9.598 -5.624 1.00 94.38 114 VAL A N 1
ATOM 896 C CA . VAL A 1 114 ? 21.148 -10.745 -4.745 1.00 94.38 114 VAL A CA 1
ATOM 897 C C . VAL A 1 114 ? 21.167 -10.309 -3.282 1.00 94.38 114 VAL A C 1
ATOM 899 O O . VAL A 1 114 ? 20.228 -10.618 -2.554 1.00 94.38 114 VAL A O 1
ATOM 902 N N . ALA A 1 115 ? 22.168 -9.533 -2.856 1.00 95.94 115 ALA A N 1
ATOM 903 C CA . ALA A 1 115 ? 22.250 -9.026 -1.485 1.00 95.94 115 ALA A CA 1
ATOM 904 C C . ALA A 1 115 ? 21.029 -8.164 -1.111 1.00 95.94 115 ALA A C 1
ATOM 906 O O . ALA A 1 115 ? 20.454 -8.333 -0.034 1.00 95.94 115 ALA A O 1
ATOM 907 N N . MET A 1 116 ? 20.588 -7.292 -2.022 1.00 92.81 116 MET A N 1
ATOM 908 C CA . MET A 1 116 ? 19.375 -6.487 -1.864 1.00 92.81 116 MET A CA 1
ATOM 909 C C . MET A 1 116 ? 18.126 -7.369 -1.731 1.00 92.81 116 MET A C 1
ATOM 911 O O . MET A 1 116 ? 17.320 -7.157 -0.825 1.00 92.81 116 MET A O 1
ATOM 915 N N . SER A 1 117 ? 17.992 -8.391 -2.581 1.00 93.44 117 SER A N 1
ATOM 916 C CA . SER A 1 117 ? 16.862 -9.330 -2.541 1.00 93.44 117 SER A CA 1
ATOM 917 C C . SER A 1 117 ? 16.833 -10.132 -1.237 1.00 93.44 117 SER A C 1
ATOM 919 O O . SER A 1 117 ? 15.783 -10.249 -0.607 1.00 93.44 117 SER A O 1
ATOM 921 N N . CYS A 1 118 ? 17.990 -10.625 -0.782 1.00 95.88 118 CYS A N 1
ATOM 922 C CA . CYS A 1 118 ? 18.131 -11.309 0.503 1.00 95.88 118 CYS A CA 1
ATOM 923 C C . CYS A 1 118 ? 17.734 -10.404 1.677 1.00 95.88 118 CYS A C 1
ATOM 925 O O . CYS A 1 118 ? 17.009 -10.847 2.562 1.00 95.88 118 CYS A O 1
ATOM 927 N N . SER A 1 119 ? 18.154 -9.135 1.672 1.00 94.94 119 SER A N 1
ATOM 928 C CA . SER A 1 119 ? 17.807 -8.174 2.727 1.00 94.94 119 SER A CA 1
ATOM 929 C C . SER A 1 119 ? 16.308 -7.836 2.758 1.00 94.94 119 SER A C 1
ATOM 931 O O . SER A 1 119 ? 15.704 -7.764 3.834 1.00 94.94 119 SER A O 1
ATOM 933 N N . ALA A 1 120 ? 15.681 -7.672 1.589 1.00 93.06 120 ALA A N 1
ATOM 934 C CA . ALA A 1 120 ? 14.237 -7.466 1.492 1.00 93.06 120 ALA A CA 1
ATOM 935 C C . ALA A 1 120 ? 13.467 -8.689 2.016 1.00 93.06 120 ALA A C 1
ATOM 937 O O . ALA A 1 120 ? 12.542 -8.551 2.819 1.00 93.06 120 ALA A O 1
ATOM 938 N N . TYR A 1 121 ? 13.894 -9.892 1.624 1.00 93.31 121 TYR A N 1
ATOM 939 C CA . TYR A 1 121 ? 13.269 -11.136 2.061 1.00 93.31 121 TYR A CA 1
ATOM 940 C C . TYR A 1 121 ? 13.424 -11.378 3.567 1.00 93.31 121 TYR A C 1
ATOM 942 O O . TYR A 1 121 ? 12.453 -11.747 4.218 1.00 93.31 121 TYR A O 1
ATOM 950 N N . ASP A 1 122 ? 14.595 -11.105 4.146 1.00 94.31 122 ASP A N 1
ATOM 951 C CA . ASP A 1 122 ? 14.828 -11.180 5.597 1.00 94.31 122 ASP A CA 1
ATOM 952 C C . ASP A 1 122 ? 13.851 -10.292 6.391 1.00 94.31 122 ASP A C 1
ATOM 954 O O . ASP A 1 122 ? 13.252 -10.715 7.386 1.00 94.31 122 ASP A O 1
ATOM 958 N N . THR A 1 123 ? 13.595 -9.085 5.879 1.00 94.50 123 THR A N 1
ATOM 959 C CA . THR A 1 123 ? 12.627 -8.152 6.473 1.00 94.50 123 THR A CA 1
ATOM 960 C C . THR A 1 123 ? 11.198 -8.697 6.396 1.00 94.50 123 THR A C 1
ATOM 962 O O . THR A 1 123 ? 10.455 -8.599 7.374 1.00 94.50 123 THR A O 1
ATOM 965 N N . LEU A 1 124 ? 10.815 -9.311 5.270 1.00 93.06 124 LEU A N 1
ATOM 966 C CA . LEU A 1 124 ? 9.513 -9.971 5.106 1.00 93.06 124 LEU A CA 1
ATOM 967 C C . LEU A 1 124 ? 9.355 -11.172 6.049 1.00 93.06 124 LEU A C 1
ATOM 969 O O . LEU A 1 124 ? 8.304 -11.323 6.671 1.00 93.06 124 LEU A O 1
ATOM 973 N N . GLN A 1 125 ? 10.388 -12.007 6.199 1.00 94.62 125 GLN A N 1
ATOM 974 C CA . GLN A 1 125 ? 10.345 -13.158 7.109 1.00 94.62 125 GLN A CA 1
ATOM 975 C C . GLN A 1 125 ? 10.166 -12.712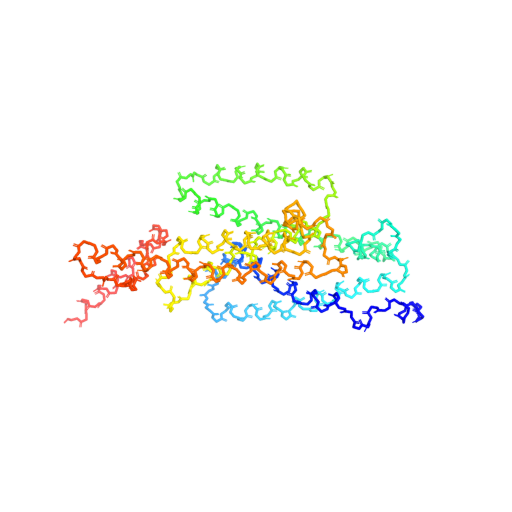 8.562 1.00 94.62 125 GLN A C 1
ATOM 977 O O . GLN A 1 125 ? 9.294 -13.226 9.264 1.00 94.62 125 GLN A O 1
ATOM 982 N N . SER A 1 126 ? 10.942 -11.721 9.004 1.00 93.56 126 SER A N 1
ATOM 983 C CA . SER A 1 126 ? 10.856 -11.179 10.366 1.00 93.56 126 SER A CA 1
ATOM 984 C C . SER A 1 126 ? 9.497 -10.529 10.648 1.00 93.56 126 SER A C 1
ATOM 986 O O . SER A 1 126 ? 8.922 -10.719 11.724 1.00 93.56 126 SER A O 1
ATOM 988 N N . ALA A 1 127 ? 8.936 -9.831 9.656 1.00 94.12 127 ALA A N 1
ATOM 989 C CA . ALA A 1 127 ? 7.589 -9.275 9.714 1.00 94.12 127 ALA A CA 1
ATOM 990 C C . ALA A 1 127 ? 6.525 -10.376 9.871 1.00 94.12 127 ALA A C 1
ATOM 992 O O . ALA A 1 127 ? 5.744 -10.338 10.820 1.00 94.12 127 ALA A O 1
ATOM 993 N N . MET A 1 128 ? 6.539 -11.399 9.006 1.00 93.88 128 MET A N 1
ATOM 994 C CA . MET A 1 128 ? 5.580 -12.511 9.055 1.00 93.88 128 MET A CA 1
ATOM 995 C C . MET A 1 128 ? 5.652 -13.289 10.372 1.00 93.88 128 MET A C 1
ATOM 997 O O . MET A 1 128 ? 4.614 -13.593 10.960 1.00 93.88 128 MET A O 1
ATOM 1001 N N . VAL A 1 129 ? 6.862 -13.588 10.860 1.00 94.12 129 VAL A N 1
ATOM 1002 C CA . VAL A 1 129 ? 7.054 -14.290 12.139 1.00 94.12 129 VAL A CA 1
ATOM 1003 C C . VAL A 1 129 ? 6.466 -13.482 13.294 1.00 94.12 129 VAL A C 1
ATOM 1005 O O . VAL A 1 129 ? 5.769 -14.048 14.132 1.00 94.12 129 VAL A O 1
ATOM 1008 N N . SER A 1 130 ? 6.697 -12.169 13.336 1.00 91.62 130 SER A N 1
ATOM 1009 C CA . SER A 1 130 ? 6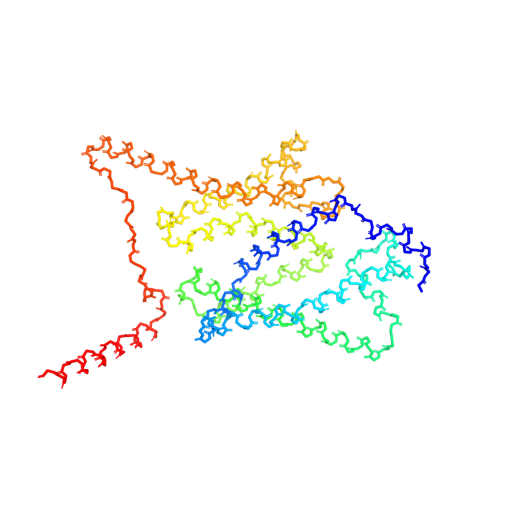.157 -11.307 14.390 1.00 91.62 130 SER A CA 1
ATOM 1010 C C . SER A 1 130 ? 4.639 -11.176 14.323 1.00 91.62 130 SER A C 1
ATOM 1012 O O . SER A 1 130 ? 3.998 -11.346 15.356 1.00 91.62 130 SER A O 1
ATOM 1014 N N . THR A 1 131 ? 4.058 -10.957 13.139 1.00 92.50 131 THR A N 1
ATOM 1015 C CA . THR A 1 131 ? 2.598 -10.878 12.974 1.00 92.50 131 THR A CA 1
ATOM 1016 C C . THR A 1 131 ? 1.925 -12.192 13.361 1.00 92.50 131 THR A C 1
ATOM 1018 O O . THR A 1 131 ? 0.937 -12.200 14.091 1.00 92.50 131 THR A O 1
ATOM 1021 N N . MET A 1 132 ? 2.479 -13.339 12.955 1.00 92.19 132 MET A N 1
ATOM 1022 C CA . MET A 1 132 ? 1.929 -14.630 13.377 1.00 92.19 132 MET A CA 1
ATOM 1023 C C . MET A 1 132 ? 2.081 -14.849 14.882 1.00 92.19 132 MET A C 1
ATOM 1025 O O . MET A 1 132 ? 1.127 -15.260 15.538 1.00 92.19 132 MET A O 1
ATOM 1029 N N . SER A 1 133 ? 3.258 -14.565 15.443 1.00 90.50 133 SER A N 1
ATOM 1030 C CA . SER A 1 133 ? 3.521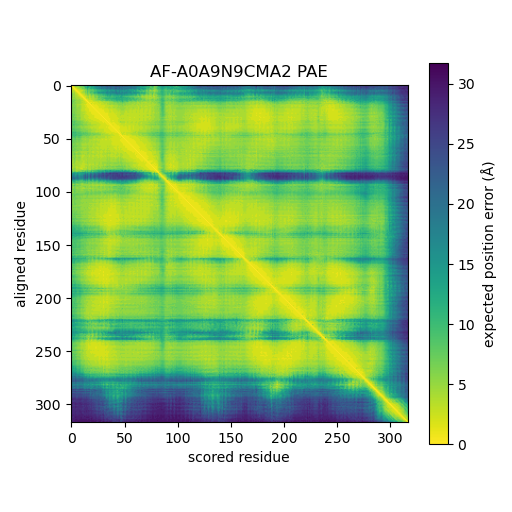 -14.774 16.868 1.00 90.50 133 SER A CA 1
ATOM 1031 C C . SER A 1 133 ? 2.639 -13.898 17.749 1.00 90.50 133 SER A C 1
ATOM 1033 O O . SER A 1 133 ? 1.959 -14.411 18.635 1.00 90.50 133 SER A O 1
ATOM 1035 N N . ASN A 1 134 ? 2.651 -12.587 17.514 1.00 86.12 134 ASN A N 1
ATOM 1036 C CA . ASN A 1 134 ? 2.020 -11.599 18.378 1.00 86.12 134 ASN A CA 1
ATOM 1037 C C . ASN A 1 134 ? 0.535 -11.410 18.058 1.00 86.12 134 ASN A C 1
ATOM 1039 O O . ASN A 1 134 ? -0.297 -11.480 18.957 1.00 86.12 134 ASN A O 1
ATOM 1043 N N . ASP A 1 135 ? 0.190 -11.227 16.784 1.00 86.06 135 ASP A N 1
ATOM 1044 C CA . ASP A 1 135 ? -1.153 -10.768 16.417 1.00 86.06 135 ASP A CA 1
ATOM 1045 C C . ASP A 1 135 ? -2.123 -11.944 16.253 1.00 86.06 135 ASP A C 1
ATOM 1047 O O . ASP A 1 135 ? -3.264 -11.880 16.711 1.00 86.06 135 ASP A O 1
ATOM 1051 N N . LEU A 1 136 ? -1.667 -13.049 15.650 1.00 87.19 136 LEU A N 1
ATOM 1052 C CA . LEU A 1 136 ? -2.518 -14.216 15.401 1.00 87.19 136 LEU A CA 1
ATOM 1053 C C . LEU A 1 136 ? -2.568 -15.177 16.596 1.00 87.19 136 LEU A C 1
ATOM 1055 O O . LEU A 1 136 ? -3.646 -15.609 17.005 1.00 87.19 136 LEU A O 1
ATOM 1059 N N . PHE A 1 137 ? -1.407 -15.521 17.158 1.00 88.50 137 PHE A N 1
ATOM 1060 C CA . PHE A 1 137 ? -1.304 -16.517 18.229 1.00 88.50 137 PHE A CA 1
ATOM 1061 C C . PHE A 1 137 ? -1.097 -15.921 19.625 1.00 88.50 137 PHE A C 1
ATOM 1063 O O . PHE A 1 137 ? -1.080 -16.686 20.590 1.00 88.50 137 PHE A O 1
ATOM 1070 N N . GLN A 1 138 ? -0.979 -14.593 19.766 1.00 85.19 138 GLN A N 1
ATOM 1071 C CA . GLN A 1 138 ? -0.834 -13.900 21.059 1.00 85.19 138 GLN A CA 1
ATOM 1072 C C . GLN A 1 138 ? 0.262 -14.506 21.949 1.00 85.19 138 GLN A C 1
ATOM 1074 O O . GLN A 1 138 ? 0.074 -14.700 23.148 1.00 85.19 138 GLN A O 1
ATOM 1079 N N . ASN A 1 139 ? 1.384 -14.880 21.334 1.00 84.88 139 ASN A N 1
ATOM 1080 C CA . ASN A 1 139 ? 2.542 -15.514 21.960 1.00 84.88 139 ASN A CA 1
ATOM 1081 C C . ASN A 1 139 ? 2.255 -16.856 22.674 1.00 84.88 139 ASN A C 1
ATOM 1083 O O . ASN A 1 139 ? 3.034 -17.298 23.514 1.00 84.88 139 ASN A O 1
ATOM 1087 N N . LYS A 1 140 ? 1.146 -17.533 22.339 1.00 86.06 140 LYS A N 1
ATOM 1088 C CA . LYS A 1 140 ? 0.750 -18.821 22.946 1.00 86.06 140 LYS A CA 1
ATOM 1089 C C . LYS A 1 140 ? 1.443 -20.035 22.327 1.00 86.06 140 LYS A C 1
ATOM 1091 O O . LYS A 1 140 ? 1.403 -21.118 22.905 1.00 86.06 140 LYS A O 1
ATOM 1096 N N . LEU A 1 141 ? 2.036 -19.884 21.142 1.00 88.50 141 LEU A N 1
ATOM 1097 C CA . LEU A 1 141 ? 2.770 -20.945 20.451 1.00 88.50 141 LEU A CA 1
ATOM 1098 C C . LEU A 1 141 ? 4.281 -20.715 20.550 1.00 88.50 141 LEU A C 1
ATOM 1100 O O . LEU A 1 141 ? 4.729 -19.570 20.497 1.00 88.50 141 LEU A O 1
ATOM 1104 N N . PRO A 1 142 ? 5.092 -21.786 20.625 1.00 91.50 142 PRO A N 1
ATOM 1105 C CA . PRO A 1 142 ? 6.540 -21.648 20.626 1.00 91.50 142 PRO A CA 1
ATOM 1106 C C . PRO A 1 142 ? 7.042 -21.090 19.286 1.00 91.50 142 PRO A C 1
ATOM 1108 O O . PRO A 1 142 ? 6.593 -21.503 18.212 1.00 91.50 142 PRO A O 1
ATOM 1111 N N . LEU A 1 143 ? 8.049 -20.213 19.343 1.00 90.75 143 LEU A N 1
ATOM 1112 C CA . LEU A 1 143 ? 8.620 -19.542 18.165 1.00 90.75 143 LEU A CA 1
ATOM 1113 C C . LEU A 1 143 ? 9.106 -20.508 17.075 1.00 90.75 143 LEU A C 1
ATOM 1115 O O . LEU A 1 143 ? 9.012 -20.190 15.891 1.00 90.75 143 LEU A O 1
ATOM 1119 N N . SER A 1 144 ? 9.590 -21.698 17.441 1.00 92.44 144 SER A N 1
ATOM 1120 C CA . SER A 1 144 ? 10.018 -22.716 16.473 1.00 92.44 144 SER A CA 1
ATOM 1121 C C . SER A 1 144 ? 8.875 -23.168 15.563 1.00 92.44 144 SER A C 1
ATOM 1123 O O . SER A 1 144 ? 9.075 -23.309 14.360 1.00 92.44 144 SER A O 1
ATOM 1125 N N . VAL A 1 145 ? 7.667 -23.342 16.115 1.00 93.19 145 VAL A N 1
ATOM 1126 C CA . VAL A 1 145 ? 6.482 -23.728 15.335 1.00 93.19 145 VAL A CA 1
ATOM 1127 C C . VAL A 1 145 ? 6.098 -22.598 14.386 1.00 93.19 145 VAL A C 1
ATOM 1129 O O . VAL A 1 145 ? 5.866 -22.851 13.210 1.00 93.19 145 VAL A O 1
ATOM 1132 N N . ILE A 1 146 ? 6.121 -21.349 14.855 1.00 93.88 146 ILE A N 1
ATOM 1133 C CA . ILE A 1 146 ? 5.801 -20.180 14.023 1.00 93.88 146 ILE A CA 1
ATOM 1134 C C . ILE A 1 146 ? 6.787 -20.044 12.855 1.00 93.88 146 ILE A C 1
ATOM 1136 O O . ILE A 1 146 ? 6.362 -19.865 11.717 1.00 93.88 146 ILE A O 1
ATOM 1140 N N . ARG A 1 147 ? 8.096 -20.191 13.101 1.00 93.69 147 ARG A N 1
ATOM 1141 C CA . ARG A 1 147 ? 9.124 -20.142 12.043 1.00 93.69 147 ARG A CA 1
ATOM 1142 C C . ARG A 1 147 ? 8.927 -21.234 10.991 1.00 93.69 147 ARG A C 1
ATOM 1144 O O . ARG A 1 147 ? 9.057 -20.954 9.802 1.00 93.69 147 ARG A O 1
ATOM 1151 N N . ILE A 1 148 ? 8.576 -22.452 11.410 1.00 95.12 148 ILE A N 1
ATOM 1152 C CA . ILE A 1 148 ? 8.254 -23.550 10.485 1.00 95.12 148 ILE A CA 1
ATOM 1153 C C . ILE A 1 148 ? 6.995 -23.217 9.676 1.00 95.12 148 ILE A C 1
ATOM 1155 O O . ILE A 1 148 ? 6.990 -23.399 8.462 1.00 95.12 148 ILE A O 1
ATOM 1159 N N . THR A 1 149 ? 5.950 -22.680 10.308 1.00 93.12 149 THR A N 1
ATOM 1160 C CA . THR A 1 149 ? 4.720 -22.265 9.616 1.00 93.12 149 THR A CA 1
ATOM 1161 C C . THR A 1 149 ? 4.999 -21.202 8.555 1.00 93.12 149 THR A C 1
ATOM 1163 O O . THR A 1 149 ? 4.558 -21.346 7.416 1.00 93.12 149 THR A O 1
ATOM 1166 N N . VAL A 1 150 ? 5.781 -20.171 8.888 1.00 93.81 150 VAL A N 1
ATOM 1167 C CA . VAL A 1 150 ? 6.193 -19.142 7.923 1.00 93.81 150 VAL A CA 1
ATOM 1168 C C . VAL A 1 150 ? 6.997 -19.766 6.778 1.00 93.81 150 VAL A C 1
ATOM 1170 O O . VAL A 1 150 ? 6.719 -19.489 5.613 1.00 93.81 150 VAL A O 1
ATOM 1173 N N . PHE A 1 151 ? 7.940 -20.668 7.067 1.00 93.44 151 PHE A N 1
ATOM 1174 C CA . PHE A 1 151 ? 8.681 -21.393 6.030 1.00 93.44 151 PHE A CA 1
ATOM 1175 C C . PHE A 1 151 ? 7.749 -22.162 5.076 1.00 93.44 151 PHE A C 1
ATOM 1177 O O . PHE A 1 151 ? 7.891 -22.052 3.861 1.00 93.44 151 PHE A O 1
ATOM 1184 N N . VAL A 1 152 ? 6.745 -22.870 5.603 1.00 94.75 152 VAL A N 1
ATOM 1185 C CA . VAL A 1 152 ? 5.753 -23.598 4.791 1.00 94.75 152 VAL A CA 1
ATOM 1186 C C . VAL A 1 152 ? 4.919 -22.647 3.923 1.00 94.75 152 VAL A C 1
ATOM 1188 O O . VAL A 1 152 ? 4.666 -22.949 2.758 1.00 94.75 152 VAL A O 1
ATOM 1191 N N . ILE A 1 153 ? 4.539 -21.476 4.440 1.00 93.12 153 ILE A N 1
ATOM 1192 C CA . ILE A 1 153 ? 3.770 -20.460 3.698 1.00 93.12 153 ILE A CA 1
ATOM 1193 C C . ILE A 1 153 ? 4.560 -19.867 2.522 1.00 93.12 153 ILE A C 1
ATOM 1195 O O . ILE A 1 153 ? 3.963 -19.455 1.527 1.00 93.12 153 ILE A O 1
ATOM 1199 N N . ASN A 1 154 ? 5.894 -19.886 2.571 1.00 93.06 154 ASN A N 1
ATOM 1200 C CA . ASN A 1 154 ? 6.714 -19.459 1.439 1.00 93.06 154 ASN A CA 1
ATOM 1201 C C . ASN A 1 154 ? 6.667 -20.444 0.254 1.00 93.06 154 ASN A C 1
ATOM 1203 O O . ASN A 1 154 ? 6.919 -20.033 -0.877 1.00 93.06 154 ASN A O 1
ATOM 1207 N N . VAL A 1 155 ? 6.314 -21.720 0.462 1.00 93.50 155 VAL A N 1
ATOM 1208 C CA . VAL A 1 155 ? 6.305 -22.731 -0.614 1.00 93.50 155 VAL A CA 1
ATOM 1209 C C . VAL A 1 155 ? 5.338 -22.357 -1.752 1.00 93.50 155 VAL A C 1
ATOM 1211 O O . VAL A 1 155 ? 5.786 -22.315 -2.900 1.00 93.50 155 VAL A O 1
ATOM 1214 N N . PRO A 1 156 ? 4.056 -22.012 -1.500 1.00 91.44 156 PRO A N 1
ATOM 1215 C CA . PRO A 1 156 ? 3.167 -21.495 -2.541 1.00 91.44 156 PRO A CA 1
ATOM 1216 C C . PRO A 1 156 ? 3.708 -20.264 -3.277 1.00 91.44 156 PRO A C 1
ATOM 1218 O O . PRO A 1 156 ? 3.531 -20.164 -4.489 1.00 91.44 156 PRO A O 1
ATOM 1221 N N . ALA A 1 157 ? 4.385 -19.348 -2.575 1.00 88.88 157 ALA A N 1
ATOM 1222 C CA . ALA A 1 157 ? 4.962 -18.152 -3.188 1.00 88.88 157 ALA A CA 1
ATOM 1223 C C . ALA A 1 157 ? 6.086 -18.511 -4.176 1.00 88.88 157 ALA A C 1
ATOM 1225 O O . ALA A 1 157 ? 6.118 -17.986 -5.287 1.00 88.88 157 ALA A O 1
ATOM 1226 N N . VAL A 1 158 ? 6.948 -19.472 -3.821 1.00 90.19 158 VAL A N 1
ATOM 1227 C CA . VAL A 1 158 ? 7.978 -20.007 -4.728 1.00 90.19 158 VAL A CA 1
ATOM 1228 C C . VAL A 1 158 ? 7.339 -20.696 -5.935 1.00 90.19 158 VAL A C 1
ATOM 1230 O O . VAL A 1 158 ? 7.754 -20.464 -7.067 1.00 90.19 158 VAL A O 1
ATOM 1233 N N . VAL A 1 159 ? 6.290 -21.499 -5.727 1.00 90.94 159 VAL A N 1
ATOM 1234 C CA . VAL A 1 159 ? 5.559 -22.147 -6.831 1.00 90.94 159 VAL A CA 1
ATOM 1235 C C . VAL A 1 159 ? 4.942 -21.114 -7.776 1.00 90.94 159 VAL A C 1
ATOM 1237 O O . VAL A 1 159 ? 4.972 -21.309 -8.989 1.00 90.94 159 VAL A O 1
ATOM 1240 N N . LEU A 1 160 ? 4.395 -20.016 -7.248 1.00 86.50 160 LEU A N 1
ATOM 1241 C CA . LEU A 1 160 ? 3.843 -18.934 -8.062 1.00 86.50 160 LEU A CA 1
ATOM 1242 C C . LEU A 1 160 ? 4.939 -18.204 -8.849 1.00 86.50 160 LEU A C 1
ATOM 1244 O O . LEU A 1 160 ? 4.748 -17.930 -10.032 1.00 86.50 160 LEU A O 1
ATOM 1248 N N . ALA A 1 161 ? 6.100 -17.961 -8.235 1.00 85.06 161 ALA A N 1
ATOM 1249 C CA . ALA A 1 161 ? 7.248 -17.349 -8.902 1.00 85.06 161 ALA A CA 1
ATOM 1250 C C . ALA A 1 161 ? 7.747 -18.192 -10.091 1.00 85.06 161 ALA A C 1
ATOM 1252 O O . ALA A 1 161 ? 8.078 -17.646 -11.140 1.00 85.06 161 ALA A O 1
ATOM 1253 N N . LEU A 1 162 ? 7.713 -19.525 -9.978 1.00 88.19 162 LEU A N 1
ATOM 1254 C CA . LEU A 1 162 ? 8.074 -20.438 -11.073 1.00 88.19 162 LEU A CA 1
ATOM 1255 C C . LEU A 1 162 ? 7.091 -20.405 -12.258 1.00 88.19 162 LEU A C 1
ATOM 1257 O 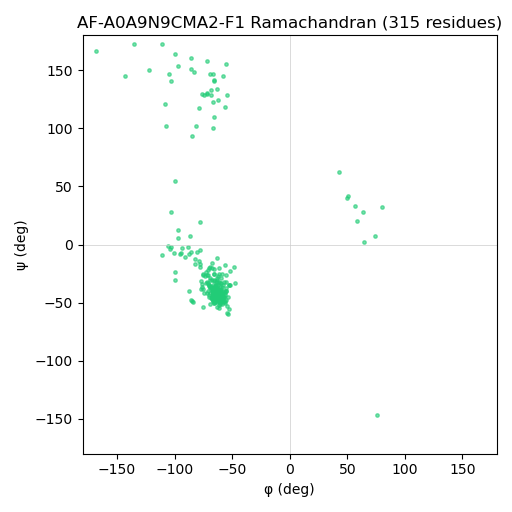O . LEU A 1 162 ? 7.428 -20.886 -13.338 1.00 88.19 162 LEU A O 1
ATOM 1261 N N . LYS A 1 163 ? 5.883 -19.852 -12.085 1.00 86.25 163 LYS A N 1
ATOM 1262 C CA . LYS A 1 163 ? 4.871 -19.743 -13.149 1.00 86.25 163 LYS A CA 1
ATOM 1263 C C . LYS A 1 163 ? 5.008 -18.482 -14.013 1.00 86.25 163 LYS A C 1
ATOM 1265 O O . LYS A 1 163 ? 4.132 -18.254 -14.841 1.00 86.25 163 LYS A O 1
ATOM 1270 N N . ASN A 1 164 ? 6.075 -17.690 -13.848 1.00 73.19 164 ASN A N 1
ATOM 1271 C CA . ASN A 1 164 ? 6.324 -16.449 -14.601 1.00 73.19 164 ASN A CA 1
ATOM 1272 C C . ASN A 1 164 ? 5.120 -15.490 -14.601 1.00 73.19 164 ASN A C 1
ATOM 1274 O O . ASN A 1 164 ? 4.762 -14.918 -15.629 1.00 73.19 164 ASN A O 1
ATOM 1278 N N . VAL A 1 165 ? 4.466 -15.339 -13.446 1.00 77.75 165 VAL A N 1
ATOM 1279 C CA . VAL A 1 165 ? 3.405 -14.337 -13.287 1.00 77.75 165 VAL A CA 1
ATOM 1280 C C . VAL A 1 165 ? 4.021 -12.945 -13.414 1.00 77.75 165 VAL A C 1
ATOM 1282 O O . VAL A 1 165 ? 5.119 -12.711 -12.908 1.00 77.75 165 VAL A O 1
ATOM 1285 N N . ASP A 1 166 ? 3.313 -12.026 -14.072 1.00 77.25 166 ASP A N 1
ATOM 1286 C CA . ASP A 1 166 ? 3.740 -10.632 -14.167 1.00 77.25 166 ASP A CA 1
ATOM 1287 C C . ASP A 1 166 ? 3.939 -10.038 -12.764 1.00 77.25 166 ASP A C 1
ATOM 1289 O O . ASP A 1 166 ? 3.011 -9.949 -11.953 1.00 77.25 166 ASP A O 1
ATOM 1293 N N . VAL A 1 167 ? 5.179 -9.638 -12.491 1.00 79.25 167 VAL A N 1
ATOM 1294 C CA . VAL A 1 167 ? 5.611 -9.080 -11.212 1.00 79.25 167 VAL A CA 1
ATOM 1295 C C . VAL A 1 167 ? 4.852 -7.792 -10.898 1.00 79.25 167 VAL A C 1
ATOM 1297 O O . VAL A 1 167 ? 4.400 -7.619 -9.766 1.00 79.25 167 VAL A O 1
ATOM 1300 N N . LEU A 1 168 ? 4.652 -6.917 -11.891 1.00 77.94 168 LEU A N 1
ATOM 1301 C CA . LEU A 1 168 ? 3.940 -5.651 -11.703 1.00 77.94 168 LEU A CA 1
ATOM 1302 C C . LEU A 1 168 ? 2.493 -5.896 -11.293 1.00 77.94 168 LEU A C 1
ATOM 1304 O O . LEU A 1 168 ? 1.982 -5.221 -10.404 1.00 77.94 168 LEU A O 1
ATOM 1308 N N . ARG A 1 169 ? 1.853 -6.908 -11.883 1.00 81.06 169 ARG A N 1
ATOM 1309 C CA . ARG A 1 169 ? 0.485 -7.290 -11.531 1.00 81.06 169 ARG A CA 1
ATOM 1310 C C . ARG A 1 169 ? 0.382 -7.784 -10.091 1.00 81.06 169 ARG A C 1
ATOM 1312 O O . ARG A 1 169 ? -0.529 -7.376 -9.375 1.00 81.06 169 ARG A O 1
ATOM 1319 N N . VAL A 1 170 ? 1.304 -8.643 -9.651 1.00 84.19 170 VAL A N 1
ATOM 1320 C CA . VAL A 1 170 ? 1.303 -9.158 -8.270 1.00 84.19 170 VAL A CA 1
ATOM 1321 C C . VAL A 1 170 ? 1.482 -8.021 -7.261 1.00 84.19 170 VAL A C 1
ATOM 1323 O O . VAL A 1 170 ? 0.748 -7.978 -6.273 1.00 84.19 170 VAL A O 1
ATOM 1326 N N . PHE A 1 171 ? 2.398 -7.082 -7.527 1.00 83.88 171 PHE A N 1
ATOM 1327 C CA . PHE A 1 171 ? 2.571 -5.892 -6.687 1.00 83.88 171 PHE A CA 1
ATOM 1328 C C . PHE A 1 171 ? 1.312 -5.028 -6.659 1.00 83.88 171 PHE A C 1
ATOM 1330 O O . PHE A 1 171 ? 0.826 -4.706 -5.579 1.00 83.88 171 PHE A O 1
ATOM 1337 N N . LEU A 1 172 ? 0.725 -4.731 -7.821 1.00 86.12 172 LEU A N 1
ATOM 1338 C CA . LEU A 1 172 ? -0.418 -3.826 -7.911 1.00 86.12 172 LEU A CA 1
ATOM 1339 C C . LEU A 1 172 ? -1.665 -4.371 -7.197 1.00 86.12 172 LEU A C 1
ATOM 1341 O O . LEU A 1 172 ? -2.392 -3.603 -6.571 1.00 86.12 172 LEU A O 1
ATOM 1345 N N . ILE A 1 173 ? -1.891 -5.691 -7.229 1.00 88.25 173 ILE A N 1
ATOM 1346 C CA . ILE A 1 173 ? -2.960 -6.331 -6.443 1.00 88.25 173 ILE A CA 1
ATOM 1347 C C . ILE A 1 173 ? -2.716 -6.122 -4.942 1.00 88.25 173 ILE A C 1
ATOM 1349 O O . ILE A 1 173 ? -3.637 -5.746 -4.215 1.00 88.25 173 ILE A O 1
ATOM 1353 N N . GLY A 1 174 ? -1.486 -6.353 -4.472 1.00 90.06 174 GLY A N 1
ATOM 1354 C CA . GLY A 1 174 ? -1.115 -6.133 -3.073 1.00 90.06 174 GLY A CA 1
ATOM 1355 C C . GLY A 1 174 ? -1.289 -4.674 -2.648 1.00 90.06 174 GLY A C 1
ATOM 1356 O O . GLY A 1 174 ? -1.909 -4.399 -1.620 1.00 90.06 174 GLY A O 1
ATOM 1357 N N . ASP A 1 175 ? -0.824 -3.745 -3.478 1.00 92.00 175 ASP A N 1
ATOM 1358 C CA . ASP A 1 175 ? -0.917 -2.306 -3.242 1.00 92.00 175 ASP A CA 1
ATOM 1359 C C . ASP A 1 175 ? -2.370 -1.820 -3.211 1.00 92.00 175 ASP A C 1
ATOM 1361 O O . ASP A 1 175 ? -2.730 -0.984 -2.383 1.00 92.00 175 ASP A O 1
ATOM 1365 N N . LEU A 1 176 ? -3.234 -2.370 -4.068 1.00 91.56 176 LEU A N 1
ATOM 1366 C CA . LEU A 1 176 ? -4.655 -2.035 -4.097 1.00 91.56 176 LEU A CA 1
ATOM 1367 C C . LEU A 1 176 ? -5.379 -2.527 -2.833 1.00 91.56 176 LEU A C 1
ATOM 1369 O O . LEU A 1 176 ? -6.197 -1.803 -2.259 1.00 91.56 176 LEU A O 1
ATOM 1373 N N . VAL A 1 177 ? -5.045 -3.729 -2.348 1.00 92.56 177 VAL A N 1
ATOM 1374 C CA . VAL A 1 177 ? -5.546 -4.241 -1.061 1.00 92.56 177 VAL A CA 1
ATOM 1375 C C . VAL A 1 177 ? -5.046 -3.377 0.099 1.00 92.56 177 VAL A C 1
ATOM 1377 O O . VAL A 1 177 ? -5.827 -3.034 0.992 1.00 92.56 177 VAL A O 1
ATOM 1380 N N . ALA A 1 178 ? -3.775 -2.974 0.091 1.00 94.38 178 ALA A N 1
ATOM 1381 C CA . ALA A 1 178 ? -3.229 -2.074 1.102 1.00 94.38 178 ALA A CA 1
ATOM 1382 C C . ALA A 1 178 ? -3.942 -0.709 1.082 1.00 94.38 178 ALA A C 1
ATOM 1384 O O . ALA A 1 178 ? -4.366 -0.223 2.130 1.00 94.38 178 ALA A O 1
ATOM 1385 N N . ALA A 1 179 ? -4.165 -0.128 -0.100 1.00 94.69 179 ALA A N 1
ATOM 1386 C CA . ALA A 1 179 ? -4.881 1.135 -0.270 1.00 94.69 179 ALA A CA 1
ATOM 1387 C C . ALA A 1 179 ? -6.353 1.067 0.176 1.00 94.69 179 ALA A C 1
ATOM 1389 O O . ALA A 1 179 ? -6.891 2.062 0.657 1.00 94.69 179 ALA A O 1
ATOM 1390 N N . ALA A 1 180 ? -7.004 -0.094 0.064 1.00 94.06 180 ALA A N 1
ATOM 1391 C CA . ALA A 1 180 ? -8.367 -0.294 0.557 1.00 94.06 180 ALA A CA 1
ATOM 1392 C C . ALA A 1 180 ? -8.436 -0.464 2.087 1.00 94.06 180 ALA A C 1
ATOM 1394 O O . ALA A 1 180 ? -9.387 -0.011 2.720 1.00 94.06 180 ALA A O 1
ATOM 1395 N N . THR A 1 181 ? -7.453 -1.138 2.689 1.00 93.62 181 THR A N 1
ATOM 1396 C CA . THR A 1 181 ? -7.525 -1.591 4.092 1.00 93.62 181 THR A CA 1
ATOM 1397 C C . THR A 1 181 ? -6.790 -0.692 5.085 1.00 93.62 181 THR A C 1
ATOM 1399 O O . THR A 1 181 ? -7.212 -0.573 6.232 1.00 93.62 181 THR A O 1
ATOM 1402 N N . MET A 1 182 ? -5.710 -0.024 4.679 1.00 94.69 182 MET A N 1
ATOM 1403 C CA . MET A 1 182 ? -4.901 0.796 5.587 1.00 94.69 182 MET A CA 1
ATOM 1404 C C . MET A 1 182 ? -5.504 2.140 5.989 1.00 94.69 182 MET A C 1
ATOM 1406 O O . MET A 1 182 ? -5.361 2.488 7.162 1.00 94.69 182 MET A O 1
ATOM 1410 N N . PRO A 1 183 ? -6.202 2.903 5.126 1.00 95.12 183 PRO A N 1
ATOM 1411 C CA . PRO A 1 183 ? -6.758 4.188 5.545 1.00 95.12 183 PRO A CA 1
ATOM 1412 C C . PRO A 1 183 ? -7.679 4.086 6.778 1.00 95.12 183 PRO A C 1
ATOM 1414 O O . PRO A 1 183 ? -7.450 4.836 7.728 1.00 95.12 183 PRO A O 1
ATOM 1417 N N . PRO A 1 184 ? -8.646 3.143 6.854 1.00 94.50 184 PRO A N 1
ATOM 1418 C CA . PRO A 1 184 ? -9.461 2.940 8.057 1.00 94.50 184 PRO A CA 1
ATOM 1419 C C . PRO A 1 184 ? -8.659 2.613 9.318 1.00 94.50 184 PRO A C 1
ATOM 1421 O O . PRO A 1 184 ? -9.057 2.999 10.417 1.00 94.50 184 PRO A O 1
ATOM 1424 N N . VAL A 1 185 ? -7.555 1.875 9.187 1.00 92.38 185 VAL A N 1
ATOM 1425 C CA . VAL A 1 185 ? -6.687 1.516 10.319 1.00 92.38 185 VAL A CA 1
ATOM 1426 C C . VAL A 1 185 ? -5.909 2.742 10.793 1.00 92.38 185 VAL A C 1
ATOM 1428 O O . VAL A 1 185 ? -5.838 3.001 11.992 1.00 92.38 185 VAL A O 1
ATOM 1431 N N . MET A 1 186 ? -5.401 3.554 9.862 1.00 92.44 186 MET A N 1
ATOM 1432 C CA . MET A 1 186 ? -4.680 4.791 10.174 1.00 92.44 186 MET A CA 1
ATOM 1433 C C . MET A 1 186 ? -5.562 5.834 10.866 1.00 92.44 186 MET A C 1
ATOM 1435 O O . MET A 1 186 ? -5.075 6.557 11.730 1.00 92.44 186 MET A O 1
ATOM 1439 N N . LEU A 1 187 ? -6.864 5.885 10.564 1.00 92.88 187 LEU A N 1
ATOM 1440 C CA . LEU A 1 187 ? -7.798 6.739 11.309 1.00 92.88 187 LEU A CA 1
ATOM 1441 C C . LEU A 1 187 ? -7.842 6.383 12.803 1.00 92.88 187 LEU A C 1
ATOM 1443 O O . LEU A 1 187 ? -7.991 7.275 13.632 1.00 92.88 187 LEU A O 1
ATOM 1447 N N . GLY A 1 188 ? -7.664 5.107 13.155 1.00 86.88 188 GLY A N 1
ATOM 1448 C CA . GLY A 1 188 ? -7.615 4.653 14.547 1.00 86.88 188 GLY A CA 1
ATOM 1449 C C . GLY A 1 188 ? -6.367 5.105 15.315 1.00 86.88 188 GLY A C 1
ATOM 1450 O O . GLY A 1 188 ? -6.392 5.122 16.541 1.00 86.88 188 GLY A O 1
ATOM 1451 N N . LEU A 1 189 ? -5.293 5.504 14.621 1.00 87.00 189 LEU A N 1
ATOM 1452 C CA . LEU A 1 189 ? -4.090 6.067 15.251 1.00 87.00 189 LEU A CA 1
ATOM 1453 C C . LEU A 1 189 ? -4.273 7.534 15.664 1.00 87.00 189 LEU A C 1
ATOM 1455 O O . LEU A 1 189 ? -3.476 8.056 16.441 1.00 87.00 189 LEU A O 1
ATOM 1459 N N . ALA A 1 190 ? -5.290 8.223 15.140 1.00 88.88 190 ALA A N 1
ATOM 1460 C CA . ALA A 1 190 ? -5.532 9.616 15.477 1.00 88.88 190 ALA A CA 1
ATOM 1461 C C . ALA A 1 190 ? -6.221 9.732 16.846 1.00 88.88 190 ALA A C 1
ATOM 1463 O O . ALA A 1 190 ? -7.376 9.344 17.013 1.00 88.88 190 ALA A O 1
ATOM 1464 N N . ASP A 1 191 ? -5.549 10.372 17.806 1.00 83.25 191 ASP A N 1
ATOM 1465 C CA . ASP A 1 191 ? -6.060 10.612 19.166 1.00 83.25 191 ASP A CA 1
ATOM 1466 C C . ASP A 1 191 ? -7.416 11.334 19.227 1.00 83.25 191 ASP A C 1
ATOM 1468 O O . ASP A 1 191 ? -8.143 11.226 20.222 1.00 83.25 191 ASP A O 1
ATOM 1472 N N . SER A 1 192 ? -7.731 12.116 18.193 1.00 86.69 192 SER A N 1
ATOM 1473 C CA . SER A 1 192 ? -8.991 12.843 18.034 1.00 86.69 192 SER A CA 1
ATOM 1474 C C . SER A 1 192 ? -10.149 11.951 17.577 1.00 86.69 192 SER A C 1
ATOM 1476 O O . SER A 1 192 ? -11.306 12.313 17.783 1.00 86.69 192 SER A O 1
ATOM 1478 N N . LEU A 1 193 ? -9.856 10.782 17.001 1.00 88.81 193 LEU A N 1
ATOM 1479 C CA . LEU A 1 193 ? -10.822 9.822 16.461 1.00 88.81 193 LEU A CA 1
ATOM 1480 C C . LEU A 1 193 ? -11.035 8.616 17.392 1.00 88.81 193 LEU A C 1
ATOM 1482 O O . LEU A 1 193 ? -11.423 7.540 16.944 1.00 88.81 193 LEU A O 1
ATOM 1486 N N . TYR A 1 194 ? -10.852 8.804 18.704 1.00 84.69 194 TYR A N 1
ATOM 1487 C CA . TYR A 1 194 ? -11.004 7.765 19.738 1.00 84.69 194 TYR A CA 1
ATOM 1488 C C . TYR A 1 194 ? -12.382 7.075 19.762 1.00 84.69 194 TYR A C 1
ATOM 1490 O O . TYR A 1 194 ? -12.545 6.025 20.377 1.00 84.69 194 TYR A O 1
ATOM 1498 N N . PHE A 1 195 ? -13.395 7.679 19.138 1.00 86.00 195 PHE A N 1
ATOM 1499 C CA . PHE A 1 195 ? -14.750 7.140 19.051 1.00 86.00 195 PHE A CA 1
ATOM 1500 C C . PHE A 1 195 ? -14.906 6.044 17.982 1.00 86.00 195 PHE A C 1
ATOM 1502 O O . PHE A 1 195 ? -15.935 5.357 17.968 1.00 86.00 195 PHE A O 1
ATOM 1509 N N . LEU A 1 196 ? -13.930 5.895 17.077 1.00 89.31 196 LEU A N 1
ATOM 1510 C CA . LEU A 1 196 ? -13.896 4.832 16.076 1.00 89.31 196 LEU A CA 1
ATOM 1511 C C . LEU A 1 196 ? -13.484 3.510 16.730 1.00 89.31 196 LEU A C 1
ATOM 1513 O O . LEU A 1 196 ? -12.465 3.427 17.409 1.00 89.31 196 LEU A O 1
ATOM 1517 N N . ASN A 1 197 ? -14.267 2.459 16.489 1.00 88.31 197 ASN A N 1
ATOM 1518 C CA . ASN A 1 197 ? -13.966 1.118 16.984 1.00 88.31 197 ASN A CA 1
ATOM 1519 C C . ASN A 1 197 ? -13.318 0.253 15.894 1.00 88.31 197 ASN A C 1
ATOM 1521 O O . ASN A 1 197 ? -13.468 0.515 14.700 1.00 88.31 197 ASN A O 1
ATOM 1525 N N . TRP A 1 198 ? -12.699 -0.863 16.304 1.00 87.88 198 TRP A N 1
ATOM 1526 C CA . TRP A 1 198 ? -12.156 -1.873 15.380 1.00 87.88 198 TRP A CA 1
ATOM 1527 C C . TRP A 1 198 ? -13.190 -2.337 14.340 1.00 87.88 198 TRP A C 1
ATOM 1529 O O . TRP A 1 198 ? -12.851 -2.576 13.185 1.00 87.88 198 TRP A O 1
ATOM 1539 N N . PHE A 1 199 ? -14.464 -2.419 14.737 1.00 91.38 199 PHE A N 1
ATOM 1540 C CA . PHE A 1 199 ? -15.560 -2.832 13.865 1.00 91.38 199 PHE A CA 1
ATOM 1541 C C . PHE A 1 199 ? -15.839 -1.815 12.749 1.00 91.38 199 PHE A C 1
ATOM 1543 O O . PHE A 1 199 ? -16.068 -2.211 11.609 1.00 91.38 199 PHE A O 1
ATOM 1550 N N . ASP A 1 200 ? -15.761 -0.513 13.050 1.00 92.62 200 ASP A N 1
ATOM 1551 C CA . ASP A 1 200 ? -15.949 0.542 12.045 1.00 92.62 200 ASP A CA 1
ATOM 1552 C C . ASP A 1 200 ? -14.807 0.512 11.022 1.00 92.62 200 ASP A C 1
ATOM 1554 O O . ASP A 1 200 ? -15.041 0.606 9.818 1.00 92.62 200 ASP A O 1
ATOM 1558 N N . SER A 1 201 ? -13.577 0.298 11.502 1.00 93.00 201 SER A N 1
ATOM 1559 C CA . SER A 1 201 ? -12.388 0.146 10.658 1.00 93.00 201 SER A CA 1
ATOM 1560 C C . SER A 1 201 ? -12.460 -1.106 9.768 1.00 93.00 201 SER A C 1
ATOM 1562 O O . SER A 1 201 ? -12.111 -1.058 8.585 1.00 93.00 201 SER A O 1
ATOM 1564 N N . LEU A 1 202 ? -12.993 -2.216 10.295 1.00 93.94 202 LEU A N 1
ATOM 1565 C CA . LEU A 1 202 ? -13.222 -3.443 9.529 1.00 93.94 202 LEU A CA 1
ATOM 1566 C C . LEU A 1 202 ? -14.265 -3.238 8.423 1.00 93.94 202 LEU A C 1
ATOM 1568 O O . LEU A 1 202 ? -14.023 -3.630 7.280 1.00 93.94 202 LEU A O 1
ATOM 1572 N N . ILE A 1 203 ? -15.403 -2.607 8.737 1.00 94.81 203 ILE A N 1
ATOM 1573 C CA . ILE A 1 203 ? -16.430 -2.289 7.733 1.00 94.81 203 ILE A CA 1
ATOM 1574 C C . ILE A 1 203 ? -15.854 -1.374 6.660 1.00 94.81 203 ILE A C 1
ATOM 1576 O O . ILE A 1 203 ? -16.078 -1.631 5.478 1.00 94.81 203 ILE A O 1
ATOM 1580 N N . GLY A 1 204 ? -15.090 -0.352 7.048 1.00 94.25 204 GLY A N 1
ATOM 1581 C CA . GLY A 1 204 ? -14.367 0.501 6.112 1.00 94.25 204 GLY A CA 1
ATOM 1582 C C . GLY A 1 204 ? -13.473 -0.306 5.177 1.00 94.25 204 GLY A C 1
ATOM 1583 O O . GLY A 1 204 ? -13.616 -0.221 3.963 1.00 94.25 204 GLY A O 1
ATOM 1584 N N . SER A 1 205 ? -12.620 -1.164 5.732 1.00 93.88 205 SER A N 1
ATOM 1585 C CA . SER A 1 205 ? -11.661 -1.971 4.967 1.00 93.88 205 SER A CA 1
ATOM 1586 C C . SER A 1 205 ? -12.341 -2.903 3.956 1.00 93.88 205 SER A C 1
ATOM 1588 O O . SER A 1 205 ? -11.957 -2.952 2.787 1.00 93.88 205 SER A O 1
ATOM 1590 N N . ILE A 1 206 ? -13.399 -3.608 4.376 1.00 94.62 206 ILE A N 1
ATOM 1591 C CA . ILE A 1 206 ? -14.193 -4.472 3.487 1.00 94.62 206 ILE A CA 1
ATOM 1592 C C . ILE A 1 206 ? -14.905 -3.630 2.424 1.00 94.62 206 ILE A C 1
ATOM 1594 O O . ILE A 1 206 ? -14.944 -4.002 1.251 1.00 94.62 206 ILE A O 1
ATOM 1598 N N . SER A 1 207 ? -15.446 -2.476 2.813 1.00 93.38 207 SER A N 1
ATOM 1599 C CA . SER A 1 207 ? -16.151 -1.587 1.892 1.00 93.38 207 SER A CA 1
ATOM 1600 C C . SER A 1 207 ? -15.225 -0.924 0.877 1.00 93.38 207 SER A C 1
ATOM 1602 O O . SER A 1 207 ? -15.672 -0.651 -0.228 1.00 93.38 207 SER A O 1
ATOM 1604 N N . GLY A 1 208 ? -13.948 -0.699 1.202 1.00 92.81 208 GLY A N 1
ATOM 1605 C CA . GLY A 1 208 ? -12.938 -0.255 0.239 1.00 92.81 208 GLY A CA 1
ATOM 1606 C C . GLY A 1 208 ? -12.757 -1.266 -0.894 1.00 92.81 208 GLY A C 1
ATOM 1607 O O . GLY A 1 208 ? -12.812 -0.901 -2.067 1.00 92.81 208 GLY A O 1
ATOM 1608 N N . LEU A 1 209 ? -12.652 -2.555 -0.546 1.00 91.56 209 LEU A N 1
ATOM 1609 C CA . LEU A 1 209 ? -12.567 -3.648 -1.521 1.00 91.56 209 LEU A CA 1
ATOM 1610 C C . LEU A 1 209 ? -13.853 -3.792 -2.346 1.00 91.56 209 LEU A C 1
ATOM 1612 O O . LEU A 1 209 ? -13.802 -3.913 -3.570 1.00 91.56 209 LEU A O 1
ATOM 1616 N N . LEU A 1 210 ? -15.018 -3.730 -1.695 1.00 91.81 210 LEU A N 1
ATOM 1617 C CA . LEU A 1 210 ? -16.309 -3.746 -2.390 1.00 91.81 210 LEU A CA 1
ATOM 1618 C C . LEU A 1 210 ? -16.517 -2.496 -3.255 1.00 91.81 210 LEU A C 1
ATOM 1620 O O . LEU A 1 210 ? -17.153 -2.579 -4.301 1.00 91.81 210 LEU A O 1
ATOM 1624 N N . GLY A 1 211 ? -15.964 -1.354 -2.852 1.00 91.25 211 GLY A N 1
ATOM 1625 C CA . GLY A 1 211 ? -15.997 -0.107 -3.605 1.00 91.25 211 GLY A CA 1
ATOM 1626 C C . GLY A 1 211 ? -15.309 -0.247 -4.957 1.00 91.25 211 GLY A C 1
ATOM 1627 O O . GLY A 1 211 ? -15.870 0.189 -5.959 1.00 91.25 211 GLY A O 1
ATOM 1628 N N . ILE A 1 212 ? -14.159 -0.930 -5.008 1.00 89.88 212 ILE A N 1
ATOM 1629 C CA . ILE A 1 212 ? -13.471 -1.257 -6.269 1.00 89.88 212 ILE A CA 1
ATOM 1630 C C . ILE A 1 212 ? -14.378 -2.099 -7.167 1.00 89.88 212 ILE A C 1
ATOM 1632 O O . ILE A 1 212 ? -14.534 -1.782 -8.344 1.00 89.88 212 ILE A O 1
ATOM 1636 N N . PHE A 1 213 ? -15.009 -3.139 -6.612 1.00 89.12 213 PHE A N 1
ATOM 1637 C CA . PHE A 1 213 ? -15.944 -3.980 -7.359 1.00 89.12 213 PHE A CA 1
ATOM 1638 C C . PHE A 1 213 ? -17.105 -3.154 -7.927 1.00 89.12 213 PHE A C 1
ATOM 1640 O O . PHE A 1 213 ? -17.355 -3.204 -9.128 1.00 89.12 213 PHE A O 1
ATOM 1647 N N . ILE A 1 214 ? -17.778 -2.354 -7.093 1.00 89.69 214 ILE A N 1
ATOM 1648 C CA . ILE A 1 214 ? -18.908 -1.509 -7.507 1.00 89.69 214 ILE A CA 1
ATOM 1649 C C . ILE A 1 214 ? -18.466 -0.531 -8.600 1.00 89.69 214 ILE A C 1
ATOM 1651 O O . ILE A 1 214 ? -19.125 -0.440 -9.635 1.00 89.69 214 ILE A O 1
ATOM 1655 N N . PHE A 1 215 ? -17.333 0.147 -8.415 1.00 90.81 215 PHE A N 1
ATOM 1656 C CA . PHE A 1 215 ? -16.770 1.037 -9.425 1.00 90.81 215 PHE A CA 1
ATOM 1657 C C . PHE A 1 215 ? -16.512 0.303 -10.742 1.00 90.81 215 PHE A C 1
ATOM 1659 O O . PHE A 1 215 ? -16.987 0.751 -11.782 1.00 90.81 215 PHE A O 1
ATOM 1666 N N . GLY A 1 216 ? -15.850 -0.854 -10.699 1.00 86.31 216 GLY A N 1
ATOM 1667 C CA . GLY A 1 216 ? -15.594 -1.666 -11.883 1.00 86.31 216 GLY A CA 1
ATOM 1668 C C . GLY A 1 216 ? -16.882 -2.112 -12.579 1.00 86.31 216 GLY A C 1
ATOM 1669 O O . GLY A 1 216 ? -16.973 -2.032 -13.801 1.00 86.31 216 GLY A O 1
ATOM 1670 N N . THR A 1 217 ? -17.921 -2.495 -11.826 1.00 87.75 217 THR A N 1
ATOM 1671 C CA . THR A 1 217 ? -19.218 -2.865 -12.422 1.00 87.75 217 THR A CA 1
ATOM 1672 C C . THR A 1 217 ? -19.910 -1.699 -13.124 1.00 87.75 217 THR A C 1
ATOM 1674 O O . THR A 1 217 ? -20.551 -1.904 -14.151 1.00 87.75 217 THR A O 1
ATOM 1677 N N . ILE A 1 218 ? -19.776 -0.480 -12.593 1.00 88.62 218 ILE A N 1
ATOM 1678 C CA . ILE A 1 218 ? -20.346 0.732 -13.192 1.00 88.62 218 ILE A CA 1
ATOM 1679 C C . ILE A 1 218 ? -19.529 1.149 -14.417 1.00 88.62 218 ILE A C 1
ATOM 1681 O O . ILE A 1 218 ? -20.106 1.521 -15.434 1.00 88.62 218 ILE A O 1
ATOM 1685 N N . PHE A 1 219 ? -18.201 1.066 -14.328 1.00 86.94 219 PHE A N 1
ATOM 1686 C CA . PHE A 1 219 ? -17.283 1.482 -15.383 1.00 86.94 219 PHE A CA 1
ATOM 1687 C C . PHE A 1 219 ? -17.377 0.582 -16.623 1.00 86.94 219 PHE A C 1
ATOM 1689 O O . PHE A 1 219 ? -17.505 1.088 -17.734 1.00 86.94 219 PHE A O 1
ATOM 1696 N N . TYR A 1 220 ? -17.375 -0.743 -16.438 1.00 84.25 220 TYR A N 1
ATOM 1697 C CA . TYR A 1 220 ? -17.450 -1.715 -17.538 1.00 84.25 220 TYR A CA 1
ATOM 1698 C C . TYR A 1 220 ? -18.886 -2.134 -17.898 1.00 84.25 220 TYR A C 1
ATOM 1700 O O . TYR A 1 220 ? -19.118 -2.779 -18.919 1.00 84.25 220 TYR A O 1
ATOM 1708 N N . GLY A 1 221 ? -19.875 -1.767 -17.076 1.00 84.38 221 GLY A N 1
ATOM 1709 C CA . GLY A 1 221 ? -21.287 -2.098 -17.291 1.00 84.38 221 GLY A CA 1
ATOM 1710 C C . GLY A 1 221 ? -21.652 -3.561 -17.007 1.00 84.38 221 GLY A C 1
ATOM 1711 O O . GLY A 1 221 ? -22.774 -3.986 -17.289 1.00 84.38 221 GLY A O 1
ATOM 1712 N N . ASN A 1 222 ? -20.732 -4.355 -16.453 1.00 86.69 222 ASN A N 1
ATOM 1713 C CA . ASN A 1 222 ? -20.925 -5.772 -16.171 1.00 86.69 222 ASN A CA 1
ATOM 1714 C C . ASN A 1 222 ? -20.246 -6.216 -14.860 1.00 86.69 222 ASN A C 1
ATOM 1716 O O . ASN A 1 222 ? -19.164 -5.780 -14.474 1.00 86.69 222 ASN A O 1
ATOM 1720 N N . ALA A 1 223 ? -20.890 -7.154 -14.160 1.00 82.75 223 ALA A N 1
ATOM 1721 C CA . ALA A 1 223 ? -20.396 -7.631 -12.869 1.00 82.75 223 ALA A CA 1
ATOM 1722 C C . ALA A 1 223 ? -19.102 -8.455 -12.978 1.00 82.75 223 ALA A C 1
ATOM 1724 O O . ALA A 1 223 ? -18.289 -8.452 -12.060 1.00 82.75 223 ALA A O 1
ATOM 1725 N N . LYS A 1 224 ? -18.902 -9.164 -14.096 1.00 83.25 224 LYS A N 1
ATOM 1726 C CA . LYS A 1 224 ? -17.723 -10.020 -14.292 1.00 83.25 224 LYS A CA 1
ATOM 1727 C C . LYS A 1 224 ? -16.442 -9.196 -14.384 1.00 83.25 224 LYS A C 1
ATOM 1729 O O . LYS A 1 224 ? -15.502 -9.487 -13.648 1.00 83.25 224 LYS A O 1
ATOM 1734 N N . ASP A 1 225 ? -16.434 -8.143 -15.197 1.00 79.50 225 ASP A N 1
ATOM 1735 C CA . ASP A 1 225 ? -15.223 -7.337 -15.369 1.00 79.50 225 ASP A CA 1
ATOM 1736 C C . ASP A 1 225 ? -14.972 -6.439 -14.156 1.00 79.50 225 ASP A C 1
ATOM 1738 O O . ASP A 1 225 ? -13.823 -6.200 -13.802 1.00 79.50 225 ASP A O 1
ATOM 1742 N N . GLY A 1 226 ? -16.020 -6.069 -13.409 1.00 78.25 226 GLY A N 1
ATOM 1743 C CA . GLY A 1 226 ? -15.854 -5.413 -12.113 1.00 78.25 226 GLY A CA 1
ATOM 1744 C C . GLY A 1 226 ? -15.136 -6.267 -11.059 1.00 78.25 226 GLY A C 1
ATOM 1745 O O . GLY A 1 226 ? -14.315 -5.737 -10.314 1.00 78.25 226 GLY A O 1
ATOM 1746 N N . VAL A 1 227 ? -15.386 -7.585 -10.994 1.00 80.56 227 VAL A N 1
ATOM 1747 C CA . VAL A 1 227 ? -14.584 -8.481 -10.126 1.00 80.56 227 VAL A CA 1
ATOM 1748 C C . VAL A 1 227 ? -13.169 -8.616 -10.673 1.00 80.56 227 VAL A C 1
ATOM 1750 O O . VAL A 1 227 ? -12.206 -8.581 -9.906 1.00 80.56 227 VAL A O 1
ATOM 1753 N N . ASN A 1 228 ? -13.038 -8.757 -11.993 1.00 81.81 228 ASN A N 1
ATOM 1754 C CA . ASN A 1 228 ? -11.733 -8.895 -12.628 1.00 81.81 228 ASN A CA 1
ATOM 1755 C C . ASN A 1 228 ? -10.862 -7.656 -12.397 1.00 81.81 228 ASN A C 1
ATOM 1757 O O . ASN A 1 228 ? -9.663 -7.820 -12.208 1.00 81.81 228 ASN A O 1
ATOM 1761 N N . LEU A 1 229 ? -11.439 -6.453 -12.289 1.00 80.06 229 LEU A N 1
ATOM 1762 C CA . LEU A 1 229 ? -10.699 -5.223 -11.994 1.00 80.06 229 LEU A CA 1
ATOM 1763 C C . LEU A 1 229 ? -9.900 -5.304 -10.685 1.00 80.06 229 LEU A C 1
ATOM 1765 O O . LEU A 1 229 ? -8.811 -4.753 -10.620 1.00 80.06 229 LEU A O 1
ATOM 1769 N N . ILE A 1 230 ? -10.362 -6.045 -9.669 1.00 77.62 230 ILE A N 1
ATOM 1770 C CA . ILE A 1 230 ? -9.587 -6.266 -8.428 1.00 77.62 230 ILE A CA 1
ATOM 1771 C C . ILE A 1 230 ? -8.281 -7.021 -8.722 1.00 77.62 230 ILE A C 1
ATOM 1773 O O . ILE A 1 230 ? -7.267 -6.815 -8.061 1.00 77.62 230 ILE A O 1
ATOM 1777 N N . GLN A 1 231 ? -8.303 -7.904 -9.720 1.00 73.44 231 GLN A N 1
ATOM 1778 C CA . GLN A 1 231 ? -7.152 -8.699 -10.140 1.00 73.44 231 GLN A CA 1
ATOM 1779 C C . GLN A 1 231 ? -6.281 -7.997 -11.186 1.00 73.44 231 GLN A C 1
ATOM 1781 O O . GLN A 1 231 ? -5.285 -8.601 -11.596 1.00 73.44 231 GLN A O 1
ATOM 1786 N N . LEU A 1 232 ? -6.665 -6.793 -11.639 1.00 75.06 232 LEU A N 1
ATOM 1787 C CA . LEU A 1 232 ? -5.936 -5.960 -12.604 1.00 75.06 232 LEU A CA 1
ATOM 1788 C C . LEU A 1 232 ? -5.370 -6.792 -13.775 1.00 75.06 232 LEU A C 1
ATOM 1790 O O . LEU A 1 232 ? -4.150 -6.929 -13.894 1.00 75.06 232 LEU A O 1
ATOM 1794 N N . PRO A 1 233 ? -6.230 -7.443 -14.588 1.00 63.81 233 PRO A N 1
ATOM 1795 C CA . PRO A 1 233 ? -5.815 -8.443 -15.572 1.00 63.81 233 PRO A CA 1
ATOM 1796 C C . PRO A 1 233 ? -4.824 -7.894 -16.594 1.00 63.81 233 PRO A C 1
ATOM 1798 O O . PRO A 1 233 ? -3.878 -8.601 -16.938 1.00 63.81 233 PRO A O 1
ATOM 1801 N N . ASP A 1 234 ? -5.009 -6.635 -16.984 1.00 67.06 234 ASP A N 1
ATOM 1802 C CA . ASP A 1 234 ? -4.223 -5.954 -18.012 1.00 67.06 234 ASP A CA 1
ATOM 1803 C C . ASP A 1 234 ? -3.086 -5.092 -17.416 1.00 67.06 234 ASP A C 1
ATOM 1805 O O . ASP A 1 234 ? -2.363 -4.400 -18.132 1.00 67.06 234 ASP A O 1
ATOM 1809 N N . GLY A 1 235 ? -2.880 -5.161 -16.094 1.00 73.62 235 GLY A N 1
ATOM 1810 C CA . GLY A 1 235 ? -1.776 -4.502 -15.401 1.00 73.62 235 GLY A CA 1
ATOM 1811 C C . GLY A 1 235 ? -1.950 -2.990 -15.230 1.00 73.62 235 GLY A C 1
ATOM 1812 O O . GLY A 1 235 ? -3.045 -2.495 -14.982 1.00 73.62 235 GLY A O 1
ATOM 1813 N N . LEU A 1 236 ? -0.827 -2.265 -15.270 1.00 70.50 236 LEU A N 1
ATOM 1814 C CA . LEU A 1 236 ? -0.751 -0.832 -14.956 1.00 70.50 236 LEU A CA 1
ATOM 1815 C C . LEU A 1 236 ? -0.739 0.071 -16.206 1.00 70.50 236 LEU A C 1
ATOM 1817 O O . LEU A 1 236 ? -1.080 1.247 -16.119 1.00 70.50 236 LEU A O 1
ATOM 1821 N N . TYR A 1 237 ? -0.326 -0.461 -17.359 1.00 70.75 237 TYR A N 1
ATOM 1822 C CA . TYR A 1 237 ? -0.101 0.299 -18.595 1.00 70.75 237 TYR A CA 1
ATOM 1823 C C . TYR A 1 237 ? -1.288 0.179 -19.556 1.00 70.75 237 TYR A C 1
ATOM 1825 O O . TYR A 1 237 ? -1.133 -0.236 -20.701 1.00 70.75 237 TYR A O 1
ATOM 1833 N N . ILE A 1 238 ? -2.477 0.511 -19.060 1.00 74.00 238 ILE A N 1
ATOM 1834 C CA . ILE A 1 238 ? -3.722 0.497 -19.830 1.00 74.00 238 ILE A CA 1
ATOM 1835 C C . ILE A 1 238 ? -4.066 1.945 -20.192 1.00 74.00 238 ILE A C 1
ATOM 1837 O O . ILE A 1 238 ? -3.913 2.844 -19.367 1.00 74.00 238 ILE A O 1
ATOM 1841 N N . ASP A 1 239 ? -4.568 2.177 -21.404 1.00 68.50 239 ASP A N 1
ATOM 1842 C CA . ASP A 1 239 ? -5.000 3.507 -21.863 1.00 68.50 239 ASP A CA 1
ATOM 1843 C C . ASP A 1 239 ? -6.386 3.927 -21.319 1.00 68.50 239 ASP A C 1
ATOM 1845 O O . ASP A 1 239 ? -7.037 4.820 -21.866 1.00 68.50 239 ASP A O 1
ATOM 1849 N N . ASP A 1 240 ? -6.857 3.302 -20.236 1.00 80.50 240 ASP A N 1
ATOM 1850 C CA . ASP A 1 240 ? -8.131 3.614 -19.588 1.00 80.50 240 ASP A CA 1
ATOM 1851 C C . ASP A 1 240 ? -7.946 4.260 -18.201 1.00 80.50 240 ASP A C 1
ATOM 1853 O O . ASP A 1 240 ? -6.840 4.407 -17.684 1.00 80.50 240 ASP A O 1
ATOM 1857 N N . TYR A 1 241 ? -9.051 4.714 -17.604 1.00 85.19 241 TYR A N 1
ATOM 1858 C CA . TYR A 1 241 ? -9.060 5.304 -16.259 1.00 85.19 241 TYR A CA 1
ATOM 1859 C C . TYR A 1 241 ? -9.461 4.294 -15.174 1.00 85.19 241 TYR A C 1
ATOM 1861 O O . TYR A 1 241 ? -9.763 4.693 -14.047 1.00 85.19 241 TYR A O 1
ATOM 1869 N N . SER A 1 242 ? -9.502 2.997 -15.490 1.00 85.75 242 SER A N 1
ATOM 1870 C CA . SER A 1 242 ? -10.030 1.975 -14.583 1.00 85.75 242 SER A CA 1
ATOM 1871 C C . SER A 1 242 ? -9.137 1.790 -13.357 1.00 85.75 242 SER A C 1
ATOM 1873 O O . SER A 1 242 ? -9.620 1.815 -12.224 1.00 85.75 242 SER A O 1
ATOM 1875 N N . VAL A 1 243 ? -7.821 1.697 -13.571 1.00 86.19 243 VAL A N 1
ATOM 1876 C CA . VAL A 1 243 ? -6.821 1.519 -12.512 1.00 86.19 243 VAL A CA 1
ATOM 1877 C C . VAL A 1 243 ? -6.756 2.766 -11.640 1.00 86.19 243 VAL A C 1
ATOM 1879 O O . VAL A 1 243 ? -6.820 2.668 -10.416 1.00 86.19 243 VAL A O 1
ATOM 1882 N N . LEU A 1 244 ? -6.715 3.953 -12.255 1.00 90.12 244 LEU A N 1
ATOM 1883 C CA . LEU A 1 244 ? -6.773 5.217 -11.521 1.00 90.12 244 LEU A CA 1
ATOM 1884 C C . LEU A 1 244 ? -8.033 5.289 -10.652 1.00 90.12 244 LEU A C 1
ATOM 1886 O O . LEU A 1 244 ? -7.954 5.601 -9.465 1.00 90.12 244 LEU A O 1
ATOM 1890 N N . GLY A 1 245 ? -9.189 4.980 -11.240 1.00 89.44 245 GLY A N 1
ATOM 1891 C CA . GLY A 1 245 ? -10.462 4.964 -10.536 1.00 89.44 245 GLY A CA 1
ATOM 1892 C C . GLY A 1 245 ? -10.458 3.990 -9.361 1.00 89.44 245 GLY A C 1
ATOM 1893 O O . GLY A 1 245 ? -10.873 4.370 -8.270 1.00 89.44 245 GLY A O 1
ATOM 1894 N N . ALA A 1 246 ? -9.904 2.787 -9.527 1.00 91.50 246 ALA A N 1
ATOM 1895 C CA . ALA A 1 246 ? -9.761 1.817 -8.445 1.00 91.50 246 ALA A CA 1
ATOM 1896 C C . ALA A 1 246 ? -8.901 2.360 -7.288 1.00 91.50 246 ALA A C 1
ATOM 1898 O O . ALA A 1 246 ? -9.319 2.280 -6.133 1.00 91.50 246 ALA A O 1
ATOM 1899 N N . PHE A 1 247 ? -7.754 2.983 -7.583 1.00 92.06 247 PHE A N 1
ATOM 1900 C CA . PHE A 1 247 ? -6.861 3.565 -6.569 1.00 92.06 247 PHE A CA 1
ATOM 1901 C C . PHE A 1 247 ? -7.416 4.824 -5.886 1.00 92.06 247 PHE A C 1
ATOM 1903 O O . PHE A 1 247 ? -6.980 5.152 -4.785 1.00 92.06 247 PHE A O 1
ATOM 1910 N N . ILE A 1 248 ? -8.388 5.513 -6.491 1.00 94.00 248 ILE A N 1
ATOM 1911 C CA . ILE A 1 248 ? -9.124 6.612 -5.847 1.00 94.00 248 ILE A CA 1
ATOM 1912 C C . ILE A 1 248 ? -10.270 6.057 -4.996 1.00 94.00 248 ILE A C 1
ATOM 1914 O O . ILE A 1 248 ? -10.432 6.425 -3.832 1.00 94.00 248 ILE A O 1
ATOM 1918 N N . VAL A 1 249 ? -11.083 5.170 -5.573 1.00 94.38 249 VAL A N 1
ATOM 1919 C CA . VAL A 1 249 ? -12.295 4.652 -4.935 1.00 94.38 249 VAL A CA 1
ATOM 1920 C C . VAL A 1 249 ? -11.954 3.795 -3.726 1.00 94.38 249 VAL A C 1
ATOM 1922 O O . VAL A 1 249 ? -12.636 3.921 -2.715 1.00 94.38 249 VAL A O 1
ATOM 1925 N N . ALA A 1 250 ? -10.902 2.976 -3.786 1.00 93.81 250 ALA A N 1
ATOM 1926 C CA . ALA A 1 250 ? -10.512 2.095 -2.689 1.00 93.81 250 ALA A CA 1
ATOM 1927 C C . ALA A 1 250 ? -10.337 2.840 -1.348 1.00 93.81 250 ALA A C 1
ATOM 1929 O O . ALA A 1 250 ? -11.095 2.551 -0.415 1.00 93.81 250 ALA A O 1
ATOM 1930 N N . PRO A 1 251 ? -9.431 3.832 -1.221 1.00 94.69 251 PRO A N 1
ATOM 1931 C CA . PRO A 1 251 ? -9.254 4.550 0.035 1.00 94.69 251 PRO A CA 1
ATOM 1932 C C . PRO A 1 251 ? -10.447 5.450 0.377 1.00 94.69 251 PRO A C 1
ATOM 1934 O O . PRO A 1 251 ? -10.819 5.555 1.546 1.00 94.69 251 PRO A O 1
ATOM 1937 N N . VAL A 1 252 ? -11.084 6.080 -0.618 1.00 95.75 252 VAL A N 1
ATOM 1938 C CA . VAL A 1 252 ? -12.217 6.989 -0.382 1.00 95.75 252 VAL A CA 1
ATOM 1939 C C . VAL A 1 252 ? -13.430 6.228 0.150 1.00 95.75 252 VAL A C 1
ATOM 1941 O O . VAL A 1 252 ? -13.998 6.619 1.169 1.00 95.75 252 VAL A O 1
ATOM 1944 N N . ALA A 1 253 ? -13.807 5.121 -0.491 1.00 95.19 253 ALA A N 1
ATOM 1945 C CA . ALA A 1 253 ? -14.900 4.269 -0.037 1.00 95.19 253 ALA A CA 1
ATOM 1946 C C . ALA A 1 253 ? -14.606 3.699 1.353 1.00 95.19 253 ALA A C 1
ATOM 1948 O O . ALA A 1 253 ? -15.492 3.692 2.207 1.00 95.19 253 ALA A O 1
ATOM 1949 N N . ALA A 1 254 ? -13.358 3.297 1.612 1.00 95.56 254 ALA A N 1
ATOM 1950 C CA . ALA A 1 254 ? -12.968 2.771 2.909 1.00 95.56 254 ALA A CA 1
ATOM 1951 C C . ALA A 1 254 ? -13.143 3.799 4.036 1.00 95.56 254 ALA A C 1
ATOM 1953 O O . ALA A 1 254 ? -13.762 3.508 5.063 1.00 95.56 254 ALA A O 1
ATOM 1954 N N . VAL A 1 255 ? -12.665 5.029 3.832 1.00 96.00 255 VAL A N 1
ATOM 1955 C CA . VAL A 1 255 ? -12.805 6.121 4.806 1.00 96.00 255 VAL A CA 1
ATOM 1956 C C . VAL A 1 255 ? -14.271 6.508 4.999 1.00 96.00 255 VAL A C 1
ATOM 1958 O O . VAL A 1 255 ? -14.747 6.562 6.134 1.00 96.00 255 VAL A O 1
ATOM 1961 N N . LEU A 1 256 ? -15.016 6.728 3.911 1.00 96.19 256 LEU A N 1
ATOM 1962 C CA . LEU A 1 256 ? -16.425 7.124 3.984 1.00 96.19 256 LEU A CA 1
ATOM 1963 C C . LEU A 1 256 ? -17.270 6.080 4.714 1.00 96.19 256 LEU A C 1
ATOM 1965 O O . LEU A 1 256 ? -18.085 6.436 5.564 1.00 96.19 256 LEU A O 1
ATOM 1969 N N . MET A 1 257 ? -17.048 4.796 4.438 1.00 96.12 257 MET A N 1
ATOM 1970 C CA . MET A 1 257 ? -17.793 3.715 5.079 1.00 96.12 257 MET A CA 1
ATOM 1971 C C . MET A 1 257 ? -17.358 3.463 6.521 1.00 96.12 257 MET A C 1
ATOM 1973 O O . MET A 1 257 ? -18.187 3.043 7.324 1.00 96.12 257 MET A O 1
ATOM 1977 N N . THR A 1 258 ? -16.121 3.804 6.894 1.00 96.00 258 THR A N 1
ATOM 1978 C CA . THR A 1 258 ? -15.696 3.829 8.305 1.00 96.00 258 THR A CA 1
ATOM 1979 C C . THR A 1 258 ? -16.535 4.835 9.097 1.00 96.00 258 THR A C 1
ATOM 1981 O O . THR A 1 258 ? -17.137 4.493 10.116 1.00 96.00 258 THR A O 1
ATOM 1984 N N . PHE A 1 259 ? -16.652 6.070 8.598 1.00 95.50 259 PHE A N 1
ATOM 1985 C CA . PHE A 1 259 ? -17.490 7.091 9.234 1.00 95.50 259 PHE A CA 1
ATOM 1986 C C . PHE A 1 259 ? -18.985 6.764 9.136 1.00 95.50 259 PHE A C 1
ATOM 1988 O O . PHE A 1 259 ? -19.725 6.983 10.094 1.00 95.50 259 PHE A O 1
ATOM 1995 N N . GLY A 1 260 ? -19.433 6.185 8.020 1.00 94.69 260 GLY A N 1
ATOM 1996 C CA . GLY A 1 260 ? -20.804 5.707 7.846 1.00 94.69 260 GLY A CA 1
ATOM 1997 C C . GLY A 1 260 ? -21.181 4.631 8.867 1.00 94.69 260 GLY A C 1
ATOM 1998 O O . GLY A 1 260 ? -22.236 4.727 9.493 1.00 94.69 260 GLY A O 1
ATOM 1999 N N . SER A 1 261 ? -20.294 3.657 9.101 1.00 93.81 261 SER A N 1
ATOM 2000 C CA . SER A 1 261 ? -20.452 2.638 10.148 1.00 93.81 261 SER A CA 1
ATOM 2001 C C . SER A 1 261 ? -20.559 3.271 11.530 1.00 93.81 261 SER A C 1
ATOM 2003 O O . SER A 1 261 ? -21.475 2.948 12.287 1.00 93.81 261 SER A O 1
ATOM 2005 N N . PHE A 1 262 ? -19.682 4.228 11.838 1.00 92.88 262 PHE A N 1
ATOM 2006 C CA . PHE A 1 262 ? -19.729 4.949 13.105 1.00 92.88 262 PHE A CA 1
ATOM 2007 C C . PHE A 1 262 ? -21.072 5.668 13.308 1.00 92.88 262 PHE A C 1
ATOM 2009 O O . PHE A 1 262 ? -21.704 5.511 14.356 1.00 92.88 262 PHE A O 1
ATOM 2016 N N . VAL A 1 263 ? -21.545 6.411 12.303 1.00 93.25 263 VAL A N 1
ATOM 2017 C CA . VAL A 1 263 ? -22.833 7.123 12.360 1.00 93.25 263 VAL A CA 1
ATOM 2018 C C . VAL A 1 263 ? -23.991 6.140 12.529 1.00 93.25 263 VAL A C 1
ATOM 2020 O O . VAL A 1 263 ? -24.856 6.357 13.378 1.00 93.25 263 VAL A O 1
ATOM 2023 N N . ALA A 1 264 ? -23.993 5.033 11.783 1.00 93.00 264 ALA A N 1
ATOM 2024 C CA . ALA A 1 264 ? -25.008 3.993 11.909 1.00 93.00 264 ALA A CA 1
ATOM 2025 C C . ALA A 1 264 ? -25.004 3.365 13.311 1.00 93.00 264 ALA A C 1
ATOM 2027 O O . ALA A 1 264 ? -26.058 3.222 13.931 1.00 93.00 264 ALA A O 1
ATOM 2028 N N . ARG A 1 265 ? -23.823 3.057 13.855 1.00 91.31 265 ARG A N 1
ATOM 2029 C CA . ARG A 1 265 ? -23.652 2.510 15.205 1.00 91.31 265 ARG A CA 1
ATOM 2030 C C . ARG A 1 265 ? -24.149 3.477 16.277 1.00 91.31 265 ARG A C 1
ATOM 2032 O O . ARG A 1 265 ? -24.885 3.058 17.169 1.00 91.31 265 ARG A O 1
ATOM 2039 N N . MET A 1 266 ? -23.798 4.760 16.187 1.00 90.19 266 MET A N 1
ATOM 2040 C CA . MET A 1 266 ? -24.296 5.789 17.108 1.00 90.19 266 MET A CA 1
ATOM 2041 C C . MET A 1 266 ? -25.813 5.955 17.004 1.00 90.19 266 MET A C 1
ATOM 2043 O O . MET A 1 266 ? -26.492 6.012 18.028 1.00 90.19 266 MET A O 1
ATOM 2047 N N . GLY A 1 267 ? -26.360 5.960 15.786 1.00 89.88 267 GLY A N 1
ATOM 2048 C CA . GLY A 1 267 ? -27.801 6.029 15.550 1.00 89.88 267 GLY A CA 1
ATOM 2049 C C . GLY A 1 267 ? -28.553 4.840 16.151 1.00 89.88 267 GLY A C 1
ATOM 2050 O O . GLY A 1 267 ? -29.558 5.028 16.834 1.00 89.88 267 GLY A O 1
ATOM 2051 N N . LEU A 1 268 ? -28.039 3.620 15.969 1.00 90.00 268 LEU A N 1
ATOM 2052 C CA . LEU A 1 268 ? -28.615 2.407 16.554 1.00 90.00 268 LEU A CA 1
ATOM 2053 C C . LEU A 1 268 ? -28.576 2.438 18.084 1.00 90.00 268 LEU A C 1
ATOM 2055 O O . LEU A 1 268 ? -29.588 2.148 18.718 1.00 90.00 268 LEU A O 1
ATOM 2059 N N . LEU A 1 269 ? -27.447 2.834 18.680 1.00 88.25 269 LEU A N 1
ATOM 2060 C CA . LEU A 1 269 ? -27.324 2.969 20.135 1.00 88.25 269 LEU A CA 1
ATOM 2061 C C . LEU A 1 269 ? -28.270 4.037 20.693 1.00 88.25 269 LEU A C 1
ATOM 2063 O O . LEU A 1 269 ? -28.880 3.823 21.737 1.00 88.25 269 LEU A O 1
ATOM 2067 N N . TYR A 1 270 ? -28.449 5.152 19.985 1.00 88.75 270 TYR A N 1
ATOM 2068 C CA . TYR A 1 270 ? -29.399 6.195 20.361 1.00 88.75 270 TYR A CA 1
ATOM 2069 C C . TYR A 1 270 ? -30.852 5.695 20.332 1.00 88.75 270 TYR A C 1
ATOM 2071 O O . TYR A 1 270 ? -31.598 5.882 21.296 1.00 88.75 270 TYR A O 1
ATOM 2079 N N . VAL A 1 271 ? -31.258 5.009 19.258 1.00 90.06 271 VAL A N 1
ATOM 2080 C CA . VAL A 1 271 ? -32.603 4.416 19.143 1.00 90.06 271 VAL A CA 1
ATOM 2081 C C . VAL A 1 271 ? -32.821 3.345 20.214 1.00 90.06 271 VAL A C 1
ATOM 2083 O O . VAL A 1 271 ? -33.889 3.291 20.825 1.00 90.06 271 VAL A O 1
ATOM 2086 N N . TRP A 1 272 ? -31.802 2.531 20.489 1.00 87.75 272 TRP A N 1
ATOM 2087 C CA . TRP A 1 272 ? -31.849 1.482 21.503 1.00 87.75 272 TRP A CA 1
ATOM 2088 C C . TRP A 1 272 ? -31.963 2.039 22.926 1.00 87.75 272 TRP A C 1
ATOM 2090 O O . TRP A 1 272 ? -32.790 1.563 23.704 1.00 87.75 272 TRP A O 1
ATOM 2100 N N . ALA A 1 273 ? -31.202 3.087 23.254 1.00 87.38 273 ALA A N 1
ATOM 2101 C CA . ALA A 1 273 ? -31.298 3.793 24.531 1.00 87.38 273 ALA A CA 1
ATOM 2102 C C . ALA A 1 273 ? -32.698 4.400 24.719 1.00 87.38 273 ALA A C 1
ATOM 2104 O O . ALA A 1 273 ? -33.330 4.214 25.760 1.00 87.38 273 ALA A O 1
ATOM 2105 N N . LYS A 1 274 ? -33.255 5.013 23.663 1.00 87.75 274 LYS A N 1
ATOM 2106 C CA . LYS A 1 274 ? -34.626 5.543 23.670 1.00 87.75 274 LYS A CA 1
ATOM 2107 C C . LYS A 1 274 ? -35.681 4.448 23.856 1.00 87.75 274 LYS A C 1
ATOM 2109 O O . LYS A 1 274 ? -36.660 4.670 24.566 1.00 87.75 274 LYS A O 1
ATOM 2114 N N . TYR A 1 275 ? -35.483 3.271 23.260 1.00 90.00 275 TYR A N 1
ATOM 2115 C CA . TYR A 1 275 ? -36.367 2.116 23.438 1.00 90.00 275 TYR A CA 1
ATOM 2116 C C . TYR A 1 275 ? -36.319 1.565 24.872 1.00 90.00 275 TYR A C 1
ATOM 2118 O O . TYR A 1 275 ? -37.363 1.285 25.459 1.00 90.00 275 TYR A O 1
ATOM 2126 N N . LYS A 1 276 ? -35.122 1.469 25.466 1.00 85.00 276 LYS A N 1
ATOM 2127 C CA . LYS A 1 276 ? -34.921 1.000 26.847 1.00 85.00 276 LYS A CA 1
ATOM 2128 C C . LYS A 1 276 ? -35.180 2.054 27.931 1.00 85.00 276 LYS A C 1
ATOM 2130 O O . LYS A 1 276 ? -35.184 1.703 29.106 1.00 85.00 276 LYS A O 1
ATOM 2135 N N . ARG A 1 277 ? -35.438 3.313 27.552 1.00 83.12 277 ARG A N 1
ATOM 2136 C CA . ARG A 1 277 ? -35.513 4.480 28.458 1.00 83.12 277 ARG A CA 1
ATOM 2137 C C . ARG A 1 277 ? -34.234 4.686 29.283 1.00 83.12 277 ARG A C 1
ATOM 2139 O O . ARG A 1 277 ? -34.296 5.150 30.416 1.00 83.12 277 ARG A O 1
ATOM 2146 N N . GLU A 1 278 ? -33.090 4.346 28.704 1.00 85.62 278 GLU A N 1
ATOM 2147 C CA . GLU A 1 278 ? -31.766 4.604 29.274 1.00 85.62 278 GLU A CA 1
ATOM 2148 C C . GLU A 1 278 ? -31.188 5.896 28.672 1.00 85.62 278 GLU A C 1
ATOM 2150 O O . GLU A 1 278 ? -31.534 6.285 27.553 1.00 85.62 278 GLU A O 1
ATOM 2155 N N . GLU A 1 279 ? -30.303 6.579 29.400 1.00 79.69 279 GLU A N 1
ATOM 2156 C CA . GLU A 1 279 ? -29.584 7.737 28.860 1.00 79.69 279 GLU A CA 1
ATOM 2157 C C . GLU A 1 279 ? -28.542 7.288 27.830 1.00 79.69 279 GLU A C 1
ATOM 2159 O O . GLU A 1 279 ? -27.734 6.391 28.081 1.00 79.69 279 GLU A O 1
ATOM 2164 N N . PHE A 1 280 ? -28.542 7.931 26.660 1.00 83.25 280 PHE A N 1
ATOM 2165 C CA . PHE A 1 280 ? -27.514 7.698 25.653 1.00 83.25 280 PHE A CA 1
ATOM 2166 C C . PHE A 1 280 ? -26.160 8.191 26.169 1.00 83.25 280 PHE A C 1
ATOM 2168 O O . PHE A 1 280 ? -26.000 9.371 26.482 1.00 83.25 280 PHE A O 1
ATOM 2175 N N . ARG A 1 281 ? -25.173 7.295 26.208 1.00 78.75 281 ARG A N 1
ATOM 2176 C CA . ARG A 1 281 ? -23.790 7.626 26.553 1.00 78.75 281 ARG A CA 1
ATOM 2177 C C . ARG A 1 281 ? -22.921 7.560 25.308 1.00 78.75 281 ARG A C 1
ATOM 2179 O O . ARG A 1 281 ? -22.829 6.516 24.663 1.00 78.75 281 ARG A O 1
ATOM 2186 N N . PHE A 1 282 ? -22.291 8.683 24.981 1.00 83.75 282 PHE A N 1
ATOM 2187 C CA . PHE A 1 282 ? -21.277 8.726 23.936 1.00 83.75 282 PHE A CA 1
ATOM 2188 C C . PHE A 1 282 ? -20.016 7.975 24.407 1.00 83.75 282 PHE A C 1
ATOM 2190 O O . PHE A 1 282 ? -19.736 7.997 25.608 1.00 83.75 282 PHE A O 1
ATOM 2197 N N . PRO A 1 283 ? -19.262 7.302 23.514 1.00 80.12 283 PRO A N 1
ATOM 2198 C CA . PRO A 1 283 ? -18.022 6.634 23.895 1.00 80.12 283 PRO A CA 1
ATOM 2199 C C . PRO A 1 283 ? -17.066 7.603 24.594 1.00 80.12 283 PRO A C 1
ATOM 2201 O O . PRO A 1 283 ? -16.781 8.675 24.069 1.00 80.12 283 PRO A O 1
ATOM 2204 N N . GLU A 1 284 ? -16.565 7.229 25.766 1.00 80.06 284 GLU A N 1
ATOM 2205 C CA . GLU A 1 284 ? -15.531 7.994 26.460 1.00 80.06 284 GLU A CA 1
ATOM 2206 C C . GLU A 1 284 ? -14.150 7.623 25.916 1.00 80.06 284 GLU A C 1
ATOM 2208 O O . GLU A 1 284 ? -13.910 6.483 25.503 1.00 80.06 284 GLU A O 1
ATOM 2213 N N . LYS A 1 285 ? -13.219 8.583 25.927 1.00 79.00 285 LYS A N 1
ATOM 2214 C CA . LYS A 1 285 ? -11.826 8.313 25.567 1.00 79.00 285 LYS A CA 1
ATOM 2215 C C . LYS A 1 285 ? -11.228 7.376 26.616 1.00 79.00 285 LYS A C 1
ATOM 2217 O O . LYS A 1 285 ? -11.002 7.782 27.753 1.00 79.00 285 LYS A O 1
ATOM 2222 N N . GLN A 1 286 ? -10.973 6.126 26.234 1.00 71.00 286 GLN A N 1
ATOM 2223 C CA . GLN A 1 286 ? -10.302 5.182 27.122 1.00 71.00 286 GLN A CA 1
ATOM 2224 C C . GLN A 1 286 ? -8.846 5.624 27.325 1.00 71.00 286 GLN A C 1
ATOM 2226 O O . GLN A 1 286 ? -8.176 5.949 26.339 1.00 71.00 286 GLN A O 1
ATOM 2231 N N . PRO A 1 287 ? -8.335 5.651 28.569 1.00 70.06 287 PRO A N 1
ATOM 2232 C CA . PRO A 1 287 ? -6.916 5.876 28.791 1.00 70.06 287 PRO A CA 1
ATOM 2233 C C . PRO A 1 287 ? -6.133 4.735 28.131 1.00 70.06 287 PRO A C 1
ATOM 2235 O O . PRO A 1 287 ? -6.396 3.558 28.384 1.00 70.06 287 PRO A O 1
ATOM 2238 N N . LEU A 1 288 ? -5.197 5.087 27.250 1.00 65.50 288 LEU A N 1
ATOM 2239 C CA . LEU A 1 288 ? -4.281 4.137 26.623 1.00 65.50 288 LEU A CA 1
ATOM 2240 C C . LEU A 1 288 ? -3.345 3.578 27.698 1.00 65.50 288 LEU A C 1
ATOM 2242 O O . LEU A 1 288 ? -2.376 4.227 28.084 1.00 65.50 288 LEU A O 1
ATOM 2246 N N . ASP A 1 289 ? -3.639 2.375 28.188 1.00 66.19 289 ASP A N 1
ATOM 2247 C CA . ASP A 1 289 ? -2.723 1.642 29.058 1.00 66.19 289 ASP A CA 1
ATOM 2248 C C . ASP A 1 289 ? -1.710 0.869 28.205 1.00 66.19 289 ASP A C 1
ATOM 2250 O O . ASP A 1 289 ? -1.958 -0.253 27.751 1.00 66.19 289 ASP A O 1
ATOM 2254 N N . SER A 1 290 ? -0.555 1.491 27.967 1.00 60.34 290 SER A N 1
ATOM 2255 C CA . SER A 1 290 ? 0.551 0.895 27.213 1.00 60.34 290 SER A CA 1
ATOM 2256 C C . SER A 1 290 ? 1.114 -0.369 27.872 1.00 60.34 290 SER A C 1
ATOM 2258 O O . SER A 1 290 ? 1.712 -1.193 27.183 1.00 60.34 290 SER A O 1
ATOM 2260 N N . ARG A 1 291 ? 0.878 -0.582 29.175 1.00 59.25 291 ARG A N 1
ATOM 2261 C CA . ARG A 1 291 ? 1.383 -1.748 29.920 1.00 59.25 291 ARG A CA 1
ATOM 2262 C C . ARG A 1 291 ? 0.647 -3.030 29.568 1.00 59.25 291 ARG A C 1
ATOM 2264 O O . ARG A 1 291 ? 1.235 -4.100 29.635 1.00 59.25 291 ARG A O 1
ATOM 2271 N N . LYS A 1 292 ? -0.615 -2.924 29.146 1.00 61.06 292 LYS A N 1
ATOM 2272 C CA . LYS A 1 292 ? -1.444 -4.074 28.760 1.00 61.06 292 LYS A CA 1
ATOM 2273 C C . LYS A 1 292 ? -0.929 -4.790 27.506 1.00 61.06 292 LYS A C 1
ATOM 2275 O O . LYS A 1 292 ? -1.215 -5.968 27.314 1.00 61.06 292 LYS A O 1
ATOM 2280 N N . TYR A 1 293 ? -0.205 -4.068 26.656 1.00 60.25 293 TYR A N 1
ATOM 2281 C CA . TYR A 1 293 ? 0.343 -4.572 25.394 1.00 60.25 293 TYR A CA 1
ATOM 2282 C C . TYR A 1 293 ? 1.869 -4.697 25.417 1.00 60.25 293 TYR A C 1
ATOM 2284 O O . TYR A 1 293 ? 2.455 -5.262 24.496 1.00 60.25 293 TYR A O 1
ATOM 2292 N N . ALA A 1 294 ? 2.514 -4.183 26.464 1.00 56.25 294 ALA A N 1
ATOM 2293 C CA . ALA A 1 294 ? 3.919 -4.420 26.724 1.00 56.25 294 ALA A CA 1
ATOM 2294 C C . ALA A 1 294 ? 4.076 -5.855 27.255 1.00 56.25 294 ALA A C 1
ATOM 2296 O O . ALA A 1 294 ? 3.356 -6.255 28.169 1.00 56.25 294 ALA A O 1
ATOM 2297 N N . GLY A 1 295 ? 4.981 -6.644 26.667 1.00 57.50 295 GLY A N 1
ATOM 2298 C CA . GLY A 1 295 ? 5.256 -8.003 27.147 1.00 57.50 295 GLY A CA 1
ATOM 2299 C C . GLY A 1 295 ? 5.632 -8.011 28.633 1.00 57.50 295 GLY A C 1
ATOM 2300 O O . GLY A 1 295 ? 6.128 -7.003 29.135 1.00 57.50 295 GLY A O 1
ATOM 2301 N N . GLU A 1 296 ? 5.418 -9.141 29.317 1.00 57.50 296 GLU A N 1
ATOM 2302 C CA . GLU A 1 296 ? 5.577 -9.291 30.782 1.00 57.50 296 GLU A CA 1
ATOM 2303 C C . GLU A 1 296 ? 6.894 -8.701 31.325 1.00 57.50 296 GLU A C 1
ATOM 2305 O O . GLU A 1 296 ? 6.939 -8.127 32.410 1.00 57.50 296 GLU A O 1
ATOM 2310 N N . GLU A 1 297 ? 7.961 -8.772 30.531 1.00 56.00 297 GLU A N 1
ATOM 2311 C CA . GLU A 1 297 ? 9.289 -8.238 30.840 1.00 56.00 297 GLU A CA 1
ATOM 2312 C C . GLU A 1 297 ? 9.313 -6.699 30.978 1.00 56.00 297 GLU A C 1
ATOM 2314 O O . GLU A 1 297 ? 9.943 -6.154 31.885 1.00 56.00 297 GLU A O 1
ATOM 2319 N N . PHE A 1 298 ? 8.566 -5.979 30.135 1.00 53.75 298 PHE A N 1
ATOM 2320 C CA . PHE A 1 298 ? 8.422 -4.521 30.210 1.00 53.75 298 PHE A CA 1
ATOM 2321 C C . PHE A 1 298 ? 7.465 -4.090 31.320 1.00 53.75 298 PHE A C 1
ATOM 2323 O O . PHE A 1 298 ? 7.646 -3.022 31.906 1.00 53.75 298 PHE A O 1
ATOM 2330 N N . THR A 1 299 ? 6.460 -4.912 31.624 1.00 55.84 299 THR A N 1
ATOM 2331 C CA . THR A 1 299 ? 5.556 -4.686 32.756 1.00 55.84 299 THR A CA 1
ATOM 2332 C C . THR A 1 299 ? 6.332 -4.772 34.070 1.00 55.84 299 THR A C 1
ATOM 2334 O O . THR A 1 299 ? 6.236 -3.860 34.887 1.00 55.84 299 THR A O 1
ATOM 2337 N N . MET A 1 300 ? 7.191 -5.788 34.223 1.00 56.41 300 MET A N 1
ATOM 2338 C CA . MET A 1 300 ? 8.060 -5.940 35.396 1.00 56.41 300 MET A CA 1
ATOM 2339 C C . MET A 1 300 ? 9.108 -4.826 35.513 1.00 56.41 300 MET A C 1
ATOM 2341 O O . MET A 1 300 ? 9.306 -4.289 36.601 1.00 56.41 300 MET A O 1
ATOM 2345 N N . ALA A 1 301 ? 9.744 -4.422 34.408 1.00 58.56 301 ALA A N 1
ATOM 2346 C CA . ALA A 1 301 ? 10.705 -3.316 34.419 1.00 58.56 301 ALA A CA 1
ATOM 2347 C C . ALA A 1 301 ? 10.054 -1.970 34.798 1.00 58.56 301 ALA A C 1
ATOM 2349 O O . ALA A 1 301 ? 10.640 -1.185 35.545 1.00 58.56 301 ALA A O 1
ATOM 2350 N N . ALA A 1 302 ? 8.829 -1.714 34.321 1.00 57.72 302 ALA A N 1
ATOM 2351 C CA . ALA A 1 302 ? 8.058 -0.524 34.677 1.00 57.72 302 ALA A CA 1
ATOM 2352 C C . ALA A 1 302 ? 7.566 -0.552 36.137 1.00 57.72 302 ALA A C 1
ATOM 2354 O O . ALA A 1 302 ? 7.521 0.484 36.800 1.00 57.72 302 ALA A O 1
ATOM 2355 N N . GLU A 1 303 ? 7.211 -1.725 36.666 1.00 61.94 303 GLU A N 1
ATOM 2356 C CA . GLU A 1 303 ? 6.896 -1.894 38.089 1.00 61.94 303 GLU A CA 1
ATOM 2357 C C . GLU A 1 303 ? 8.126 -1.663 38.975 1.00 61.94 303 GLU A C 1
ATOM 2359 O O . GLU A 1 303 ? 8.023 -1.018 40.020 1.00 61.94 303 GLU A O 1
ATOM 2364 N N . GLU A 1 304 ? 9.303 -2.126 38.550 1.00 61.38 304 GLU A N 1
ATOM 2365 C CA . GLU A 1 304 ? 10.549 -1.909 39.283 1.00 61.38 304 GLU A CA 1
ATOM 2366 C C . GLU A 1 304 ? 10.968 -0.429 39.292 1.00 61.38 304 GLU A C 1
ATOM 2368 O O . GLU A 1 304 ? 11.431 0.064 40.324 1.00 61.38 304 GLU A O 1
ATOM 2373 N N . SER A 1 305 ? 10.763 0.309 38.193 1.00 59.16 305 SER A N 1
ATOM 2374 C CA . SER A 1 305 ? 11.033 1.753 38.151 1.00 59.16 305 SER A CA 1
ATOM 2375 C C . SER A 1 305 ? 10.071 2.546 39.039 1.00 59.16 305 SER A C 1
ATOM 2377 O O . SER A 1 305 ? 10.521 3.355 39.842 1.00 59.16 305 SER A O 1
ATOM 2379 N N . LEU A 1 306 ? 8.766 2.248 38.998 1.00 61.69 306 LEU A N 1
ATOM 2380 C CA . LEU A 1 306 ? 7.770 2.885 39.875 1.00 61.69 306 LEU A CA 1
ATOM 2381 C C . LEU A 1 306 ? 8.027 2.594 41.355 1.00 61.69 306 LEU A C 1
ATOM 2383 O O . LEU A 1 306 ? 7.785 3.438 42.216 1.00 61.69 306 LEU A O 1
ATOM 2387 N N . ARG A 1 307 ? 8.523 1.392 41.669 1.00 62.69 307 ARG A N 1
ATOM 2388 C CA . ARG A 1 307 ? 8.924 1.040 43.030 1.00 62.69 307 ARG A CA 1
ATOM 2389 C C . ARG A 1 307 ? 10.138 1.851 43.483 1.00 62.69 307 ARG A C 1
ATOM 2391 O O . ARG A 1 307 ? 10.165 2.252 44.641 1.00 62.69 307 ARG A O 1
ATOM 2398 N N . LYS A 1 308 ? 11.112 2.108 42.604 1.00 61.31 308 LYS A N 1
ATOM 2399 C CA . LYS A 1 308 ? 12.269 2.967 42.910 1.00 61.31 308 LYS A CA 1
ATOM 2400 C C . LYS A 1 308 ? 11.855 4.426 43.111 1.00 61.31 308 LYS A C 1
ATOM 2402 O O . LYS A 1 308 ? 12.244 4.999 44.122 1.00 61.31 308 LYS A O 1
ATOM 2407 N N . ASP A 1 309 ? 10.983 4.959 42.257 1.00 60.88 309 ASP A N 1
ATOM 2408 C CA . ASP A 1 309 ? 10.474 6.334 42.380 1.00 60.88 309 ASP A CA 1
ATOM 2409 C C . ASP A 1 309 ? 9.660 6.535 43.673 1.00 60.88 309 ASP A C 1
ATOM 2411 O O . ASP A 1 309 ? 9.839 7.521 44.389 1.00 60.88 309 ASP A O 1
ATOM 2415 N N . ASN A 1 310 ? 8.810 5.566 44.038 1.00 57.03 310 ASN A N 1
ATOM 2416 C CA . ASN A 1 310 ? 8.064 5.616 45.299 1.00 57.03 310 ASN A CA 1
ATOM 2417 C C . ASN A 1 310 ? 8.988 5.506 46.523 1.00 57.03 310 ASN A C 1
ATOM 2419 O O . ASN A 1 310 ? 8.761 6.194 47.518 1.00 57.03 310 ASN A O 1
ATOM 2423 N N . VAL A 1 311 ? 10.043 4.686 46.460 1.00 57.03 311 VAL A N 1
ATOM 2424 C CA . VAL A 1 311 ? 11.031 4.582 47.546 1.00 57.03 311 VAL A CA 1
ATOM 2425 C C . VAL A 1 311 ? 11.824 5.883 47.688 1.00 57.03 311 VAL A C 1
ATOM 2427 O O . VAL A 1 311 ? 11.958 6.368 48.808 1.00 57.03 311 VAL A O 1
ATOM 2430 N N . GLU A 1 312 ? 12.272 6.502 46.594 1.00 53.75 312 GLU A N 1
ATOM 2431 C CA . GLU A 1 312 ? 12.950 7.806 46.646 1.00 53.75 312 GLU A CA 1
ATOM 2432 C C . GLU A 1 312 ? 12.035 8.917 47.179 1.00 53.75 312 GLU A C 1
ATOM 2434 O O . GLU A 1 312 ? 12.481 9.718 47.994 1.00 53.75 312 GLU A O 1
ATOM 2439 N N . SER A 1 313 ? 10.744 8.923 46.829 1.00 51.47 313 SER A N 1
ATOM 2440 C CA . SER A 1 313 ? 9.789 9.897 47.383 1.00 51.47 313 SER A CA 1
ATOM 2441 C C . SER A 1 313 ? 9.539 9.729 48.890 1.00 51.47 313 SER A C 1
ATOM 2443 O O . SER A 1 313 ? 9.337 10.718 49.585 1.00 51.47 313 SER A O 1
ATOM 2445 N N . SER A 1 314 ? 9.627 8.500 49.415 1.00 50.53 314 SER A N 1
ATOM 2446 C CA . SER A 1 314 ? 9.444 8.197 50.845 1.00 50.53 314 SER A CA 1
ATOM 2447 C C . SER A 1 314 ? 10.684 8.431 51.718 1.00 50.53 314 SER A C 1
ATOM 2449 O O . SER A 1 314 ? 10.586 8.393 52.939 1.00 50.53 314 SER A O 1
ATOM 2451 N N . VAL A 1 315 ? 11.856 8.638 51.107 1.00 51.94 315 VAL A N 1
ATOM 2452 C CA . VAL A 1 315 ? 13.123 8.935 51.808 1.00 51.94 315 VAL A CA 1
ATOM 2453 C C . VAL A 1 315 ? 13.373 10.453 51.888 1.00 51.94 315 VAL A C 1
ATOM 2455 O O . VAL A 1 315 ? 14.298 10.895 52.568 1.00 51.94 315 VAL A O 1
ATOM 2458 N N . VAL A 1 316 ? 12.550 11.255 51.203 1.00 50.62 316 VAL A N 1
ATOM 2459 C CA . VAL A 1 316 ? 12.652 12.724 51.130 1.00 50.62 316 VAL A CA 1
ATOM 2460 C C . VAL A 1 316 ? 11.601 13.439 52.011 1.00 50.62 316 VAL A C 1
ATOM 2462 O O . VAL A 1 316 ? 11.665 14.661 52.145 1.00 50.62 316 VAL A O 1
ATOM 2465 N N . GLU A 1 317 ? 10.695 12.704 52.668 1.00 39.25 317 GLU A N 1
ATOM 2466 C CA . GLU A 1 317 ? 9.871 13.189 53.801 1.00 39.25 317 GLU A CA 1
ATOM 2467 C C . GLU A 1 317 ? 10.534 12.896 55.156 1.00 39.25 317 GLU A C 1
ATOM 2469 O O . GLU A 1 317 ? 10.457 13.780 56.043 1.00 39.25 317 GLU A O 1
#